Protein AF-0000000073798234 (afdb_homodimer)

pLDDT: mean 72.3, std 30.3, range [15.21, 97.44]

Foldseek 3Di:
DDDDDDDDDPDDDDDDDDDDDDDDDDDYDDDDDDDDPPPPDDCPPPPVPDDPVNVVVVVVVVVVVCVVCVVVVVVVVVVVVLVVDDQQCLCVVCVVLNVVSVCVSVVNDDPVSCVPDDPVNVVSVVVSVVVVVVVVVVVVVVVVVVVVVVVVVVVVVVVVVVVVVVVVVVVVVVVVVVVVVD/DDDDDDPPPDPDDDDDDDDDDDDDDDDDDDDDDDDPPPPPPPPPPPPVPDDPVRVVVVVVVVVVVCVVCVVVVVVVVVVVVVVVDDQQCLCVVCVVLNVVSVCVSVVNDDPVSCVPDDPVNVVSVVVSVVVVVVVVVVVVVVVVVVVVVVVVVVVVVVVVVVVVVVVVVVVVVVVVVVVVVD

Organism: Larimichthys crocea (NCBI:txid215358)

InterPro domains:
  IPR015649 Schwannomin interacting protein 1, C-terminal [PF10148] (24-178)
  IPR039045 Schwannomin interacting protein 1 [PTHR13103] (16-182)

Structure (mmCIF, N/CA/C/O backbone):
data_AF-0000000073798234-model_v1
#
loop_
_entity.id
_entity.type
_entity.pdbx_description
1 polymer 'IQCJ-SCHIP1 readthrough transcript protein'
#
loop_
_atom_site.group_PDB
_atom_site.id
_atom_site.type_symbol
_atom_site.label_atom_id
_atom_site.label_alt_id
_atom_site.label_comp_id
_atom_site.label_asym_id
_atom_site.label_entity_id
_atom_site.label_seq_id
_atom_site.pdbx_PDB_ins_code
_atom_site.Cartn_x
_atom_site.Cartn_y
_atom_site.Cartn_z
_atom_site.occupancy
_atom_site.B_iso_or_equiv
_atom_site.auth_seq_id
_atom_site.auth_comp_id
_atom_site.auth_asym_id
_atom_site.auth_atom_id
_atom_site.pdbx_PDB_model_num
ATOM 1 N N . MET A 1 1 ? -81.062 23.047 16.25 1 19.16 1 MET A N 1
ATOM 2 C CA . MET A 1 1 ? -81.312 21.672 16.703 1 19.16 1 MET A CA 1
ATOM 3 C C . MET A 1 1 ? -80.312 21.234 17.719 1 19.16 1 MET A C 1
ATOM 5 O O . MET A 1 1 ? -79.188 21.781 17.75 1 19.16 1 MET A O 1
ATOM 9 N N . THR A 1 2 ? -80.562 20.172 18.703 1 17.94 2 THR A N 1
ATOM 10 C CA . THR A 1 2 ? -80.438 19.547 20.016 1 17.94 2 THR A CA 1
ATOM 11 C C . THR A 1 2 ? -79.25 18.594 20.031 1 17.94 2 THR A C 1
ATOM 13 O O . THR A 1 2 ? -79 17.891 21.016 1 17.94 2 THR A O 1
ATOM 16 N N . ALA A 1 3 ? -78.125 18.484 19.109 1 17.09 3 ALA A N 1
ATOM 17 C CA . ALA A 1 3 ? -77.75 17.078 19.016 1 17.09 3 ALA A CA 1
ATOM 18 C C . ALA A 1 3 ? -77.188 16.578 20.328 1 17.09 3 ALA A C 1
ATOM 20 O O . ALA A 1 3 ? -76.688 17.359 21.141 1 17.09 3 ALA A O 1
ATOM 21 N N . ALA A 1 4 ? -76.812 15.164 20.547 1 15.21 4 ALA A N 1
ATOM 22 C CA . ALA A 1 4 ? -77 14.023 21.438 1 15.21 4 ALA A CA 1
ATOM 23 C C . ALA A 1 4 ? -75.75 13.711 22.219 1 15.21 4 ALA A C 1
ATOM 25 O O . ALA A 1 4 ? -75.812 13.258 23.359 1 15.21 4 ALA A O 1
ATOM 26 N N . ALA A 1 5 ? -74.375 13.766 21.719 1 18.56 5 ALA A N 1
ATOM 27 C CA . ALA A 1 5 ? -73.688 12.477 21.922 1 18.56 5 ALA A CA 1
ATOM 28 C C . ALA A 1 5 ? -73.312 12.289 23.391 1 18.56 5 ALA A C 1
ATOM 30 O O . ALA A 1 5 ? -72.688 13.164 23.984 1 18.56 5 ALA A O 1
ATOM 31 N N . THR A 1 6 ? -73.688 11.242 24.016 1 17.19 6 THR A N 1
ATOM 32 C CA . THR A 1 6 ? -73.812 10.914 25.438 1 17.19 6 THR A CA 1
ATOM 33 C C . THR A 1 6 ? -72.562 10.195 25.922 1 17.19 6 THR A C 1
ATOM 35 O O . THR A 1 6 ? -72.438 9.859 27.109 1 17.19 6 THR A O 1
ATOM 38 N N . ARG A 1 7 ? -71.375 9.938 25.109 1 19.17 7 ARG A N 1
ATOM 39 C CA . ARG A 1 7 ? -70.812 8.633 25.438 1 19.17 7 ARG A CA 1
ATOM 40 C C . ARG A 1 7 ? -70.25 8.617 26.844 1 19.17 7 ARG A C 1
ATOM 42 O O . ARG A 1 7 ? -69.375 9.398 27.156 1 19.17 7 ARG A O 1
ATOM 49 N N . THR A 1 8 ? -70.562 7.723 27.703 1 17.55 8 THR A N 1
ATOM 50 C CA . THR A 1 8 ? -70.562 7.586 29.156 1 17.55 8 THR A CA 1
ATOM 51 C C . THR A 1 8 ? -69.312 6.77 29.578 1 17.55 8 THR A C 1
ATOM 53 O O . THR A 1 8 ? -68.875 6.887 30.719 1 17.55 8 THR A O 1
ATOM 56 N N . VAL A 1 9 ? -68.375 6.078 28.703 1 17.7 9 VAL A N 1
ATOM 57 C CA . VAL A 1 9 ? -68.188 4.746 29.266 1 17.7 9 VAL A CA 1
ATOM 58 C C . VAL A 1 9 ? -67.125 4.809 30.406 1 17.7 9 VAL A C 1
ATOM 60 O O . VAL A 1 9 ? -66 5.168 30.188 1 17.7 9 VAL A O 1
ATOM 63 N N . MET A 1 10 ? -67.375 4.766 31.594 1 18.22 10 MET A N 1
ATOM 64 C CA . MET A 1 10 ? -66.562 5.094 32.75 1 18.22 10 MET A CA 1
ATOM 65 C C . MET A 1 10 ? -65.75 3.881 33.219 1 18.22 10 MET A C 1
ATOM 67 O O . MET A 1 10 ? -65.062 3.949 34.25 1 18.22 10 MET A O 1
ATOM 71 N N . GLN A 1 11 ? -65.688 2.617 32.5 1 16.77 11 GLN A N 1
ATOM 72 C CA . GLN A 1 11 ? -65.688 1.525 33.469 1 16.77 11 GLN A CA 1
ATOM 73 C C . GLN A 1 11 ? -64.375 1.339 34.156 1 16.77 11 GLN A C 1
ATOM 75 O O . GLN A 1 11 ? -63.344 1.117 33.5 1 16.77 11 GLN A O 1
ATOM 80 N N . MET A 1 12 ? -64.125 1.386 35.438 1 18.17 12 MET A N 1
ATOM 81 C CA . MET A 1 12 ? -63.062 1.603 36.469 1 18.17 12 MET A CA 1
ATOM 82 C C . MET A 1 12 ? -62.375 0.293 36.812 1 18.17 12 MET A C 1
ATOM 84 O O . MET A 1 12 ? -61.281 0.299 37.344 1 18.17 12 MET A O 1
ATOM 88 N N . THR A 1 13 ? -62.906 -1.046 36.781 1 16.64 13 THR A N 1
ATOM 89 C CA . THR A 1 13 ? -62.781 -1.73 38.094 1 16.64 13 THR A CA 1
ATOM 90 C C . THR A 1 13 ? -61.469 -2.447 38.188 1 16.64 13 THR A C 1
ATOM 92 O O . THR A 1 13 ? -61.031 -3.123 37.25 1 16.64 13 THR A O 1
ATOM 95 N N . ALA A 1 14 ? -60.5 -2.256 39.25 1 18.73 14 ALA A N 1
ATOM 96 C CA . ALA A 1 14 ? -59.156 -2.496 39.844 1 18.73 14 ALA A CA 1
ATOM 97 C C . ALA A 1 14 ? -59.062 -3.916 40.375 1 18.73 14 ALA A C 1
ATOM 99 O O . ALA A 1 14 ? -59.719 -4.254 41.375 1 18.73 14 ALA A O 1
ATOM 100 N N . ARG A 1 15 ? -58.844 -4.93 39.5 1 17.17 15 ARG A N 1
ATOM 101 C CA . ARG A 1 15 ? -59 -6.289 40 1 17.17 15 ARG A CA 1
ATOM 102 C C . ARG A 1 15 ? -57.938 -6.625 41.031 1 17.17 15 ARG A C 1
ATOM 104 O O . ARG A 1 15 ? -56.781 -6.281 40.875 1 17.17 15 ARG A O 1
ATOM 111 N N . PRO A 1 16 ? -58.344 -7.32 42 1 17.28 16 PRO A N 1
ATOM 112 C CA . PRO A 1 16 ? -57.812 -7.621 43.344 1 17.28 16 PRO A CA 1
ATOM 113 C C . PRO A 1 16 ? -56.656 -8.594 43.312 1 17.28 16 PRO A C 1
ATOM 115 O O . PRO A 1 16 ? -56.375 -9.211 42.281 1 17.28 16 PRO A O 1
ATOM 118 N N . GLU A 1 17 ? -56.469 -9.328 44.312 1 18.56 17 GLU A N 1
ATOM 119 C CA . GLU A 1 17 ? -55.531 -9.695 45.375 1 18.56 17 GLU A CA 1
ATOM 120 C C . GLU A 1 17 ? -54.906 -11.055 45.094 1 18.56 17 GLU A C 1
ATOM 122 O O . GLU A 1 17 ? -53.656 -11.188 45.125 1 18.56 17 GLU A O 1
ATOM 127 N N . THR A 1 18 ? -55.5 -12.289 45.406 1 17.16 18 THR A N 1
ATOM 128 C CA . THR A 1 18 ? -55.062 -13.078 46.562 1 17.16 18 THR A CA 1
ATOM 129 C C . THR A 1 18 ? -54.125 -14.211 46.094 1 17.16 18 THR A C 1
ATOM 131 O O . THR A 1 18 ? -52.969 -14.273 46.5 1 17.16 18 THR A O 1
ATOM 134 N N . SER A 1 19 ? -54.5 -15.617 46.312 1 16.7 19 SER A N 1
ATOM 135 C CA . SER A 1 19 ? -54.031 -16.578 47.312 1 16.7 19 SER A CA 1
ATOM 136 C C . SER A 1 19 ? -53.188 -17.672 46.688 1 16.7 19 SER A C 1
ATOM 138 O O . SER A 1 19 ? -52.094 -17.969 47.125 1 16.7 19 SER A O 1
ATOM 140 N N . LEU A 1 20 ? -53.719 -18.766 45.812 1 16.2 20 LEU A N 1
ATOM 141 C CA . LEU A 1 20 ? -53.844 -20.078 46.469 1 16.2 20 LEU A CA 1
ATOM 142 C C . LEU A 1 20 ? -52.656 -20.953 46.062 1 16.2 20 LEU A C 1
ATOM 144 O O . LEU A 1 20 ? -52 -20.703 45.062 1 16.2 20 LEU A O 1
ATOM 148 N N . ASP A 1 21 ? -52.75 -22.375 46.156 1 18.16 21 ASP A N 1
ATOM 149 C CA . ASP A 1 21 ? -52.219 -23.547 46.875 1 18.16 21 ASP A CA 1
ATOM 150 C C . ASP A 1 21 ? -51.469 -24.484 45.938 1 18.16 21 ASP A C 1
ATOM 152 O O . ASP A 1 21 ? -50.469 -25.094 46.344 1 18.16 21 ASP A O 1
ATOM 156 N N . THR A 1 22 ? -51.875 -25 44.656 1 17.31 22 THR A N 1
ATOM 157 C CA . THR A 1 22 ? -52 -26.453 44.719 1 17.31 22 THR A CA 1
ATOM 158 C C . THR A 1 22 ? -50.719 -27.141 44.25 1 17.31 22 THR A C 1
ATOM 160 O O . THR A 1 22 ? -50.125 -26.734 43.219 1 17.31 22 THR A O 1
ATOM 163 N N . PRO A 1 23 ? -50.375 -28.344 44.719 1 21.5 23 PRO A N 1
ATOM 164 C CA . PRO A 1 23 ? -49.25 -29.234 45.031 1 21.5 23 PRO A CA 1
ATOM 165 C C . PRO A 1 23 ? -48.719 -30 43.812 1 21.5 23 PRO A C 1
ATOM 167 O O . PRO A 1 23 ? -47.531 -29.984 43.531 1 21.5 23 PRO A O 1
ATOM 170 N N . LEU A 1 24 ? -49.344 -31.281 43.344 1 17.91 24 LEU A N 1
ATOM 171 C CA . LEU A 1 24 ? -48.844 -32.656 43.5 1 17.91 24 LEU A CA 1
ATOM 172 C C . LEU A 1 24 ? -48.219 -33.156 42.219 1 17.91 24 LEU A C 1
ATOM 174 O O . LEU A 1 24 ? -47.125 -33.781 42.25 1 17.91 24 LEU A O 1
ATOM 178 N N . SER A 1 25 ? -48.812 -33.375 40.969 1 17.8 25 SER A N 1
ATOM 179 C CA . SER A 1 25 ? -48.969 -34.781 40.594 1 17.8 25 SER A CA 1
ATOM 180 C C . SER A 1 25 ? -47.781 -35.25 39.75 1 17.8 25 SER A C 1
ATOM 182 O O . SER A 1 25 ? -47.25 -34.5 38.938 1 17.8 25 SER A O 1
ATOM 184 N N . PRO A 1 26 ? -47.438 -36.625 39.688 1 21.31 26 PRO A N 1
ATOM 185 C CA . PRO A 1 26 ? -46.375 -37.625 39.531 1 21.31 26 PRO A CA 1
ATOM 186 C C . PRO A 1 26 ? -46.094 -37.938 38.062 1 21.31 26 PRO A C 1
ATOM 188 O O . PRO A 1 26 ? -44.938 -38.125 37.688 1 21.31 26 PRO A O 1
ATOM 191 N N . MET A 1 27 ? -47.031 -38.438 37.188 1 17.97 27 MET A N 1
ATOM 192 C CA . MET A 1 27 ? -47.031 -39.781 36.688 1 17.97 27 MET A CA 1
ATOM 193 C C . MET A 1 27 ? -46.156 -39.906 35.438 1 17.97 27 MET A C 1
ATOM 195 O O . MET A 1 27 ? -45.25 -40.781 35.406 1 17.97 27 MET A O 1
ATOM 199 N N . SER A 1 28 ? -46.75 -40.312 34.156 1 17.16 28 SER A N 1
ATOM 200 C CA . SER A 1 28 ? -46.75 -41.594 33.406 1 17.16 28 SER A CA 1
ATOM 201 C C . SER A 1 28 ? -45.75 -41.531 32.25 1 17.16 28 SER A C 1
ATOM 203 O O . SER A 1 28 ? -45.281 -40.469 31.891 1 17.16 28 SER A O 1
ATOM 205 N N . LYS A 1 29 ? -46.25 -41.875 30.828 1 18.55 29 LYS A N 1
ATOM 206 C CA . LYS A 1 29 ? -46.156 -43.094 30 1 18.55 29 LYS A CA 1
ATOM 207 C C . LYS A 1 29 ? -45.094 -42.906 28.922 1 18.55 29 LYS A C 1
ATOM 209 O O . LYS A 1 29 ? -44.188 -43.719 28.797 1 18.55 29 LYS A O 1
ATOM 214 N N . GLN A 1 30 ? -45.531 -42.719 27.438 1 16.84 30 GLN A N 1
ATOM 215 C CA . GLN A 1 30 ? -45.594 -43.688 26.359 1 16.84 30 GLN A CA 1
ATOM 216 C C . GLN A 1 30 ? -44.438 -43.531 25.391 1 16.84 30 GLN A C 1
ATOM 218 O O . GLN A 1 30 ? -43.812 -42.469 25.344 1 16.84 30 GLN A O 1
ATOM 223 N N . SER A 1 31 ? -44.562 -44.031 24.016 1 19.11 31 SER A N 1
ATOM 224 C CA . SER A 1 31 ? -44.062 -45.031 23.062 1 19.11 31 SER A CA 1
ATOM 225 C C . SER A 1 31 ? -43.125 -44.375 22.047 1 19.11 31 SER A C 1
ATOM 227 O O . SER A 1 31 ? -41.969 -44.781 21.875 1 19.11 31 SER A O 1
ATOM 229 N N . SER A 1 32 ? -43.469 -44.25 20.578 1 20.62 32 SER A N 1
ATOM 230 C CA . SER A 1 32 ? -43.094 -45.062 19.406 1 20.62 32 SER A CA 1
ATOM 231 C C . SER A 1 32 ? -42.031 -44.344 18.578 1 20.62 32 SER A C 1
ATOM 233 O O . SER A 1 32 ? -41.781 -43.156 18.781 1 20.62 32 SER A O 1
ATOM 235 N N . SER A 1 33 ? -42.125 -44.25 17.016 1 20.34 33 SER A N 1
ATOM 236 C CA . SER A 1 33 ? -41.594 -44.875 15.797 1 20.34 33 SER A CA 1
ATOM 237 C C . SER A 1 33 ? -40.688 -43.906 15.039 1 20.34 33 SER A C 1
ATOM 239 O O . SER A 1 33 ? -39.656 -44.312 14.492 1 20.34 33 SER A O 1
ATOM 241 N N . TYR A 1 34 ? -41.125 -42.75 14.344 1 19.28 34 TYR A N 1
ATOM 242 C CA . TYR A 1 34 ? -41.062 -42.562 12.898 1 19.28 34 TYR A CA 1
ATOM 243 C C . TYR A 1 34 ? -39.688 -42.156 12.453 1 19.28 34 TYR A C 1
ATOM 245 O O . TYR A 1 34 ? -38.875 -41.688 13.273 1 19.28 34 TYR A O 1
ATOM 253 N N . SER A 1 35 ? -39.562 -41.312 11.125 1 22.69 35 SER A N 1
ATOM 254 C CA . SER A 1 35 ? -39.094 -41.406 9.742 1 22.69 35 SER A CA 1
ATOM 255 C C . SER A 1 35 ? -37.75 -40.719 9.57 1 22.69 35 SER A C 1
ATOM 257 O O . SER A 1 35 ? -37.406 -39.781 10.328 1 22.69 35 SER A O 1
ATOM 259 N N . ASP A 1 36 ? -36.969 -41.062 8.445 1 27.52 36 ASP A N 1
ATOM 260 C CA . ASP A 1 36 ? -35.688 -41.219 7.727 1 27.52 36 ASP A CA 1
ATOM 261 C C . ASP A 1 36 ? -35.281 -39.938 7.055 1 27.52 36 ASP A C 1
ATOM 263 O O . ASP A 1 36 ? -34.469 -39.938 6.133 1 27.52 36 ASP A O 1
ATOM 267 N N . ARG A 1 37 ? -35.688 -38.719 7.199 1 25.17 37 ARG A N 1
ATOM 268 C CA . ARG A 1 37 ? -35.469 -37.719 6.156 1 25.17 37 ARG A CA 1
ATOM 269 C C . ARG A 1 37 ? -33.969 -37.531 5.926 1 25.17 37 ARG A C 1
ATOM 271 O O . ARG A 1 37 ? -33.219 -37.188 6.859 1 25.17 37 ARG A O 1
ATOM 278 N N . ASP A 1 38 ? -33.438 -38 4.746 1 30.39 38 ASP A N 1
ATOM 279 C CA . ASP A 1 38 ? -32.219 -37.969 3.947 1 30.39 38 ASP A CA 1
ATOM 280 C C . ASP A 1 38 ? -31.766 -36.531 3.691 1 30.39 38 ASP A C 1
ATOM 282 O O . ASP A 1 38 ? -32.375 -35.812 2.914 1 30.39 38 ASP A O 1
ATOM 286 N N . THR A 1 39 ? -31.531 -35.719 4.488 1 29.61 39 THR A N 1
ATOM 287 C CA . THR A 1 39 ? -31.016 -34.375 4.258 1 29.61 39 THR A CA 1
ATOM 288 C C . THR A 1 39 ? -29.781 -34.406 3.369 1 29.61 39 THR A C 1
ATOM 290 O O . THR A 1 39 ? -28.75 -34.969 3.754 1 29.61 39 THR A O 1
ATOM 293 N N . THR A 1 40 ? -29.969 -34.312 1.977 1 30.86 40 THR A N 1
ATOM 294 C CA . THR A 1 40 ? -29.078 -34.094 0.847 1 30.86 40 THR A CA 1
ATOM 295 C C . THR A 1 40 ? -28.109 -32.969 1.127 1 30.86 40 THR A C 1
ATOM 297 O O . THR A 1 40 ? -28.531 -31.828 1.345 1 30.86 40 THR A O 1
ATOM 300 N N . GLU A 1 41 ? -27.125 -33.094 1.842 1 32.97 41 GLU A N 1
ATOM 301 C CA . GLU A 1 41 ? -25.969 -32.219 1.99 1 32.97 41 GLU A CA 1
ATOM 302 C C . GLU A 1 41 ? -25.562 -31.609 0.65 1 32.97 41 GLU A C 1
ATOM 304 O O . GLU A 1 41 ? -25.5 -32.312 -0.36 1 32.97 41 GLU A O 1
ATOM 309 N N . ASP A 1 42 ? -25.797 -30.359 0.346 1 31.03 42 ASP A N 1
ATOM 310 C CA . ASP A 1 42 ? -25.422 -29.422 -0.711 1 31.03 42 ASP A CA 1
ATOM 311 C C . ASP A 1 42 ? -24.031 -29.719 -1.25 1 31.03 42 ASP A C 1
ATOM 313 O O . ASP A 1 42 ? -23.172 -30.234 -0.526 1 31.03 42 ASP A O 1
ATOM 317 N N . ASP A 1 43 ? -23.75 -29.547 -2.629 1 34.12 43 ASP A N 1
ATOM 318 C CA . ASP A 1 43 ? -22.859 -29.594 -3.775 1 34.12 43 ASP A CA 1
ATOM 319 C C . ASP A 1 43 ? -21.609 -28.75 -3.541 1 34.12 43 ASP A C 1
ATOM 321 O O . ASP A 1 43 ? -21.641 -27.531 -3.756 1 34.12 43 ASP A O 1
ATOM 325 N N . SER A 1 44 ? -20.906 -28.703 -2.533 1 36.44 44 SER A N 1
ATOM 326 C CA . SER A 1 44 ? -19.516 -28.281 -2.715 1 36.44 44 SER A CA 1
ATOM 327 C C . SER A 1 44 ? -18.984 -28.734 -4.07 1 36.44 44 SER A C 1
ATOM 329 O O . SER A 1 44 ? -18.609 -29.906 -4.246 1 36.44 44 SER A O 1
ATOM 331 N N . GLU A 1 45 ? -19.562 -28.344 -5.238 1 39 45 GLU A N 1
ATOM 332 C CA . GLU A 1 45 ? -19.109 -28.641 -6.594 1 39 45 GLU A CA 1
ATOM 333 C C . GLU A 1 45 ? -17.594 -28.547 -6.707 1 39 45 GLU A C 1
ATOM 335 O O . GLU A 1 45 ? -16.984 -27.578 -6.266 1 39 45 GLU A O 1
ATOM 340 N N . SER A 1 46 ? -16.812 -29.547 -6.633 1 40.31 46 SER A N 1
ATOM 341 C CA . SER A 1 46 ? -15.406 -29.859 -6.855 1 40.31 46 SER A CA 1
ATOM 342 C C . SER A 1 46 ? -14.82 -28.969 -7.949 1 40.31 46 SER A C 1
ATOM 344 O O . SER A 1 46 ? -15.359 -28.891 -9.055 1 40.31 46 SER A O 1
ATOM 346 N N . LEU A 1 47 ? -14.148 -27.953 -7.719 1 45.25 47 LEU A N 1
ATOM 347 C CA . LEU A 1 47 ? -13.25 -27.344 -8.688 1 45.25 47 LEU A CA 1
ATOM 348 C C . LEU A 1 47 ? -12.727 -28.375 -9.68 1 45.25 47 LEU A C 1
ATOM 350 O O . LEU A 1 47 ? -12.078 -28.031 -10.672 1 45.25 47 LEU A O 1
ATOM 354 N N . GLU A 1 48 ? -12.789 -29.625 -9.398 1 46.69 48 GLU A N 1
ATOM 355 C CA . GLU A 1 48 ? -12.484 -30.688 -10.352 1 46.69 48 GLU A CA 1
ATOM 356 C C . GLU A 1 48 ? -13.438 -30.641 -11.547 1 46.69 48 GLU A C 1
ATOM 358 O O . GLU A 1 48 ? -13.023 -30.875 -12.688 1 46.69 48 GLU A O 1
ATOM 363 N N . ASP A 1 49 ? -14.875 -30.5 -11.266 1 47.38 49 ASP A N 1
ATOM 364 C CA . ASP A 1 49 ? -15.883 -30.688 -12.297 1 47.38 49 ASP A CA 1
ATOM 365 C C . ASP A 1 49 ? -16.188 -29.375 -13.016 1 47.38 49 ASP A C 1
ATOM 367 O O . ASP A 1 49 ? -17.062 -29.312 -13.875 1 47.38 49 ASP A O 1
ATOM 371 N N . MET A 1 50 ? -15.82 -28.203 -12.492 1 54.22 50 MET A N 1
ATOM 372 C CA . MET A 1 50 ? -16.156 -27.016 -13.266 1 54.22 50 MET A CA 1
ATOM 373 C C . MET A 1 50 ? -15.297 -26.906 -14.523 1 54.22 50 MET A C 1
ATOM 375 O O . MET A 1 50 ? -14.078 -27.109 -14.461 1 54.22 50 MET A O 1
ATOM 379 N N . ASP A 1 51 ? -15.891 -26.984 -15.531 1 64.38 51 ASP A N 1
ATOM 380 C CA . ASP A 1 51 ? -15.258 -26.75 -16.828 1 64.38 51 ASP A CA 1
ATOM 381 C C . ASP A 1 51 ? -14.406 -25.484 -16.781 1 64.38 51 ASP A C 1
ATOM 383 O O . ASP A 1 51 ? -14.648 -24.578 -15.977 1 64.38 51 ASP A O 1
ATOM 387 N N . PHE A 1 52 ? -13.352 -25.547 -17.156 1 64.56 52 PHE A N 1
ATOM 388 C CA . PHE A 1 52 ? -12.352 -24.5 -17.281 1 64.56 52 PHE A CA 1
ATOM 389 C C . PHE A 1 52 ? -13.016 -23.141 -17.5 1 64.56 52 PHE A C 1
ATOM 391 O O . PHE A 1 52 ? -12.656 -22.156 -16.875 1 64.56 52 PHE A O 1
ATOM 398 N N . LEU A 1 53 ? -14.133 -23.219 -18.25 1 72.5 53 LEU A N 1
ATOM 399 C CA . LEU A 1 53 ? -14.797 -21.984 -18.625 1 72.5 53 LEU A CA 1
ATOM 400 C C . LEU A 1 53 ? -15.578 -21.406 -17.453 1 72.5 53 LEU A C 1
ATOM 402 O O . LEU A 1 53 ? -15.594 -20.188 -17.25 1 72.5 53 LEU A O 1
ATOM 406 N N . SER A 1 54 ? -16.219 -22.266 -16.703 1 79.38 54 SER A N 1
ATOM 407 C CA . SER A 1 54 ? -17 -21.812 -15.555 1 79.38 54 SER A CA 1
ATOM 408 C C . SER A 1 54 ? -16.094 -21.25 -14.469 1 79.38 54 SER A C 1
ATOM 410 O O . SER A 1 54 ? -16.453 -20.25 -13.82 1 79.38 54 SER A O 1
ATOM 412 N N . ARG A 1 55 ? -14.93 -21.734 -14.25 1 74.94 55 ARG A N 1
ATOM 413 C CA . ARG A 1 55 ? -13.977 -21.234 -13.266 1 74.94 55 ARG A CA 1
ATOM 414 C C . ARG A 1 55 ? -13.461 -19.844 -13.648 1 74.94 55 ARG A C 1
ATOM 416 O O . ARG A 1 55 ? -13.352 -18.969 -12.797 1 74.94 55 ARG A O 1
ATOM 423 N N . GLN A 1 56 ? -13.227 -19.688 -14.945 1 76.88 56 GLN A N 1
ATOM 424 C CA . GLN A 1 56 ? -12.734 -18.406 -15.422 1 76.88 56 GLN A CA 1
ATOM 425 C C . GLN A 1 56 ? -13.781 -17.312 -15.219 1 76.88 56 GLN A C 1
ATOM 427 O O . GLN A 1 56 ? -13.445 -16.188 -14.812 1 76.88 56 GLN A O 1
ATOM 432 N N . LYS A 1 57 ? -15.016 -17.766 -15.453 1 83.69 57 LYS A N 1
ATOM 433 C CA . LYS A 1 57 ? -16.109 -16.812 -15.273 1 83.69 57 LYS A CA 1
ATOM 434 C C . LYS A 1 57 ? -16.266 -16.422 -13.805 1 83.69 57 LYS A C 1
ATOM 436 O O . LYS A 1 57 ? -16.5 -15.258 -13.492 1 83.69 57 LYS A O 1
ATOM 441 N N . LYS A 1 58 ? -16.078 -17.375 -13.008 1 83.75 58 LYS A N 1
ATOM 442 C CA . LYS A 1 58 ? -16.188 -17.125 -11.578 1 83.75 58 LYS A CA 1
ATOM 443 C C . LYS A 1 58 ? -15.055 -16.203 -11.086 1 83.75 58 LYS A C 1
ATOM 445 O O . LYS A 1 58 ? -15.297 -15.258 -10.352 1 83.75 58 LYS A O 1
ATOM 450 N N . LEU A 1 59 ? -13.875 -16.406 -11.578 1 80.56 59 LEU A N 1
ATOM 451 C CA . LEU A 1 59 ? -12.719 -15.594 -11.195 1 80.56 59 LEU A CA 1
ATOM 452 C C . LEU A 1 59 ? -12.883 -14.156 -11.688 1 80.56 59 LEU A C 1
ATOM 454 O O . LEU A 1 59 ? -12.578 -13.211 -10.953 1 80.56 59 LEU A O 1
ATOM 458 N N . GLN A 1 60 ? -13.453 -14.07 -12.875 1 85.06 60 GLN A N 1
ATOM 459 C CA . GLN A 1 60 ? -13.664 -12.742 -13.43 1 85.06 60 GLN A CA 1
ATOM 460 C C . GLN A 1 60 ? -14.727 -11.977 -12.633 1 85.06 60 GLN A C 1
ATOM 462 O O . GLN A 1 60 ? -14.586 -10.773 -12.398 1 85.06 60 GLN A O 1
ATOM 467 N N . ALA A 1 61 ? -15.797 -12.766 -12.297 1 89.62 61 ALA A N 1
ATOM 468 C CA . ALA A 1 61 ? -16.859 -12.133 -11.523 1 89.62 61 ALA A CA 1
ATOM 469 C C . ALA A 1 61 ? -16.359 -11.711 -10.141 1 89.62 61 ALA A C 1
ATOM 471 O O . ALA A 1 61 ? -16.672 -10.617 -9.672 1 89.62 61 ALA A O 1
ATOM 472 N N . GLU A 1 62 ? -15.484 -12.555 -9.555 1 84.62 62 GLU A N 1
ATOM 473 C CA . GLU A 1 62 ? -14.898 -12.258 -8.25 1 84.62 62 GLU A CA 1
ATOM 474 C C . GLU A 1 62 ? -13.953 -11.062 -8.328 1 84.62 62 GLU A C 1
ATOM 476 O O . GLU A 1 62 ? -13.977 -10.195 -7.453 1 84.62 62 GLU A O 1
ATOM 481 N N . ALA A 1 63 ? -13.328 -11 -9.406 1 84.62 63 ALA A N 1
ATOM 482 C CA . ALA A 1 63 ? -12.398 -9.891 -9.578 1 84.62 63 ALA A CA 1
ATOM 483 C C . ALA A 1 63 ? -13.141 -8.578 -9.789 1 84.62 63 ALA A C 1
ATOM 485 O O . ALA A 1 63 ? -12.742 -7.535 -9.266 1 84.62 63 ALA A O 1
ATOM 486 N N . LYS A 1 64 ? -14.227 -8.68 -10.547 1 86.06 64 LYS A N 1
ATOM 487 C CA . LYS A 1 64 ? -15.023 -7.48 -10.789 1 86.06 64 LYS A CA 1
ATOM 488 C C . LYS A 1 64 ? -15.648 -6.961 -9.5 1 86.06 64 LYS A C 1
ATOM 490 O O . LYS A 1 64 ? -15.68 -5.75 -9.266 1 86.06 64 LYS A O 1
ATOM 495 N N . LEU A 1 65 ? -16.125 -7.941 -8.703 1 88.5 65 LEU A N 1
ATOM 496 C CA . LEU A 1 65 ? -16.703 -7.562 -7.414 1 88.5 65 LEU A CA 1
ATOM 497 C C . LEU A 1 65 ? -15.641 -6.957 -6.5 1 88.5 65 LEU A C 1
ATOM 499 O O . LEU A 1 65 ? -15.891 -5.953 -5.828 1 88.5 65 LEU A O 1
ATOM 503 N N . ALA A 1 66 ? -14.484 -7.48 -6.523 1 88.06 66 ALA A N 1
ATOM 504 C CA . ALA A 1 66 ? -13.383 -6.98 -5.699 1 88.06 66 ALA A CA 1
ATOM 505 C C . ALA A 1 66 ? -12.984 -5.566 -6.113 1 88.06 66 ALA A C 1
ATOM 507 O O . ALA A 1 66 ? -12.75 -4.707 -5.258 1 88.06 66 ALA A O 1
ATOM 508 N N . LEU A 1 67 ? -13.031 -5.363 -7.367 1 87.12 67 LEU A N 1
ATOM 509 C CA . LEU A 1 67 ? -12.656 -4.051 -7.887 1 87.12 67 LEU A CA 1
ATOM 510 C C . LEU A 1 67 ? -13.68 -2.996 -7.496 1 87.12 67 LEU A C 1
ATOM 512 O O . LEU A 1 67 ? -13.328 -1.869 -7.152 1 87.12 67 LEU A O 1
ATOM 516 N N . ALA A 1 68 ? -14.945 -3.482 -7.562 1 91.44 68 ALA A N 1
ATOM 517 C CA . ALA A 1 68 ? -16.016 -2.555 -7.215 1 91.44 68 ALA A CA 1
ATOM 518 C C . ALA A 1 68 ? -15.945 -2.152 -5.746 1 91.44 68 ALA A C 1
ATOM 520 O O . ALA A 1 68 ? -16.281 -1.021 -5.387 1 91.44 68 ALA A O 1
ATOM 521 N N . MET A 1 69 ? -15.375 -3.131 -5.02 1 91.88 69 MET A N 1
ATOM 522 C CA . MET A 1 69 ? -15.344 -2.906 -3.578 1 91.88 69 MET A CA 1
ATOM 523 C C . MET A 1 69 ? -14.023 -2.268 -3.158 1 91.88 69 MET A C 1
ATOM 525 O O . MET A 1 69 ? -13.883 -1.82 -2.018 1 91.88 69 MET A O 1
ATOM 529 N N . ALA A 1 70 ? -13.211 -2.164 -4.082 1 92.94 70 ALA A N 1
ATOM 530 C CA . ALA A 1 70 ? -11.852 -1.751 -3.75 1 92.94 70 ALA A CA 1
ATOM 531 C C . ALA A 1 70 ? -11.812 -0.295 -3.293 1 92.94 70 ALA A C 1
ATOM 533 O O . ALA A 1 70 ? -11.188 0.031 -2.283 1 92.94 70 ALA A O 1
ATOM 534 N N . LYS A 1 71 ? -12.5 0.554 -4.008 1 92.62 71 LYS A N 1
ATOM 535 C CA . LYS A 1 71 ? -12.438 1.97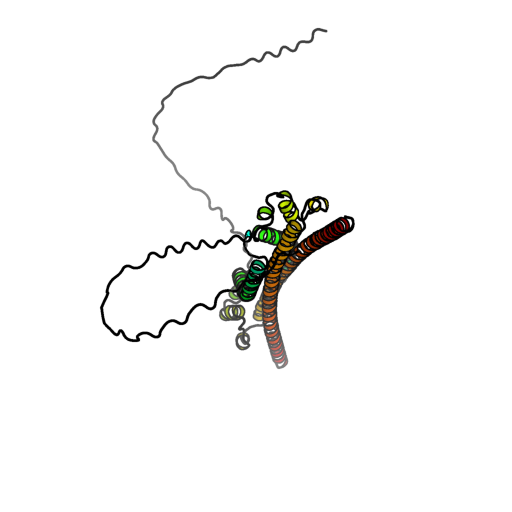9 -3.701 1 92.62 71 LYS A CA 1
ATOM 536 C C . LYS A 1 71 ? -13.07 2.277 -2.344 1 92.62 71 LYS A C 1
ATOM 538 O O . LYS A 1 71 ? -12.438 2.898 -1.484 1 92.62 71 LYS A O 1
ATOM 543 N N . PRO A 1 72 ? -14.344 1.699 -2.113 1 94 72 PRO A N 1
ATOM 544 C CA . PRO A 1 72 ? -14.914 1.914 -0.78 1 94 72 PRO A CA 1
ATOM 545 C C . PRO A 1 72 ? -14.062 1.304 0.33 1 94 72 PRO A C 1
ATOM 547 O O . PRO A 1 72 ? -13.953 1.88 1.416 1 94 72 PRO A O 1
ATOM 550 N N . MET A 1 73 ? -13.398 0.225 0.041 1 90.62 73 MET A N 1
ATOM 551 C CA . MET A 1 73 ? -12.555 -0.434 1.038 1 90.62 73 MET A CA 1
ATOM 552 C C . MET A 1 73 ? -11.297 0.38 1.312 1 90.62 73 MET A C 1
ATOM 554 O O . MET A 1 73 ? -10.875 0.51 2.463 1 90.62 73 MET A O 1
ATOM 558 N N . ALA A 1 74 ? -10.766 0.86 0.254 1 95.19 74 ALA A N 1
ATOM 559 C CA . ALA A 1 74 ? -9.586 1.71 0.403 1 95.19 74 ALA A CA 1
ATOM 560 C C . ALA A 1 74 ? -9.906 2.947 1.237 1 95.19 74 ALA A C 1
ATOM 562 O O . ALA A 1 74 ? -9.133 3.322 2.123 1 95.19 74 ALA A O 1
ATOM 563 N N . LYS A 1 75 ? -11.109 3.5 1.008 1 93.5 75 LYS A N 1
ATOM 564 C CA . LYS A 1 75 ? -11.539 4.66 1.786 1 93.5 75 LYS A CA 1
ATOM 565 C C . LYS A 1 75 ? -11.719 4.297 3.258 1 93.5 75 LYS A C 1
ATOM 567 O O . LYS A 1 75 ? -11.312 5.059 4.141 1 93.5 75 LYS A O 1
ATOM 572 N N . MET A 1 76 ? -12.234 3.088 3.445 1 92.81 76 MET A N 1
ATOM 573 C CA . MET A 1 76 ? -12.43 2.617 4.812 1 92.81 76 MET A CA 1
ATOM 574 C C . MET A 1 76 ? -11.094 2.391 5.512 1 92.81 76 MET A C 1
ATOM 576 O O . MET A 1 76 ? -10.93 2.758 6.676 1 92.81 76 MET A O 1
ATOM 580 N N . GLN A 1 77 ? -10.18 1.829 4.742 1 92.38 77 GLN A N 1
ATOM 581 C CA . GLN A 1 77 ? -8.867 1.559 5.309 1 92.38 77 GLN A CA 1
ATOM 582 C C . GLN A 1 77 ? -8.156 2.854 5.688 1 92.38 77 GLN A C 1
ATOM 584 O O . GLN A 1 77 ? -7.586 2.959 6.777 1 92.38 77 GLN A O 1
ATOM 589 N N . VAL A 1 78 ? -8.336 3.756 4.82 1 93.5 78 VAL A N 1
ATOM 590 C CA . VAL A 1 78 ? -7.684 5.035 5.086 1 93.5 78 VAL A CA 1
ATOM 591 C C . VAL A 1 78 ? -8.344 5.715 6.281 1 93.5 78 VAL A C 1
ATOM 593 O O . VAL A 1 78 ? -7.66 6.293 7.129 1 93.5 78 VAL A O 1
ATOM 596 N N . GLU A 1 79 ? -9.664 5.598 6.367 1 91.5 79 GLU A N 1
ATOM 597 C CA . GLU A 1 79 ? -10.383 6.184 7.496 1 91.5 79 GLU A CA 1
ATOM 598 C C . GLU A 1 79 ? -9.984 5.512 8.812 1 91.5 79 GLU A C 1
ATOM 600 O O . GLU A 1 79 ? -9.812 6.184 9.828 1 91.5 79 GLU A O 1
ATOM 605 N N . VAL A 1 80 ? -9.781 4.18 8.719 1 92.25 80 VAL A N 1
ATOM 606 C CA . VAL A 1 80 ? -9.344 3.439 9.898 1 92.25 80 VAL A CA 1
ATOM 607 C C . VAL A 1 80 ? -7.938 3.875 10.297 1 92.25 80 VAL A C 1
ATOM 609 O O . VAL A 1 80 ? -7.66 4.121 11.469 1 92.25 80 VAL A O 1
ATOM 612 N N . GLU A 1 81 ? -7.07 4.102 9.273 1 89 81 GLU A N 1
ATOM 613 C CA . GLU A 1 81 ? -5.695 4.523 9.531 1 89 81 GLU A CA 1
ATOM 614 C C . GLU A 1 81 ? -5.648 5.945 10.086 1 89 81 GLU A C 1
ATOM 616 O O . GLU A 1 81 ? -4.832 6.254 10.953 1 89 81 GLU A O 1
ATOM 621 N N . LYS A 1 82 ? -6.648 6.688 9.531 1 87.62 82 LYS A N 1
ATOM 622 C CA . LYS A 1 82 ? -6.758 8.055 10.039 1 87.62 82 LYS A CA 1
ATOM 623 C C . LYS A 1 82 ? -7.094 8.062 11.531 1 87.62 82 LYS A C 1
ATOM 625 O O . LYS A 1 82 ? -6.543 8.852 12.297 1 87.62 82 LYS A O 1
ATOM 630 N N . GLN A 1 83 ? -7.977 7.141 11.914 1 87.44 83 GLN A N 1
ATOM 631 C CA . GLN A 1 83 ? -8.422 7.059 13.297 1 87.44 83 GLN A CA 1
ATOM 632 C C . GLN A 1 83 ? -7.312 6.523 14.203 1 87.44 83 GLN A C 1
ATOM 634 O O . GLN A 1 83 ? -7.262 6.844 15.391 1 87.44 83 GLN A O 1
ATOM 639 N N . ASN A 1 84 ? -6.418 5.742 13.602 1 86.06 84 ASN A N 1
ATOM 640 C CA . ASN A 1 84 ? -5.363 5.105 14.383 1 86.06 84 ASN A CA 1
ATOM 641 C C . ASN A 1 84 ? -4.098 5.961 14.414 1 86.06 84 ASN A C 1
ATOM 643 O O . ASN A 1 84 ? -3.197 5.707 15.219 1 86.06 84 ASN A O 1
ATOM 647 N N . ARG A 1 85 ? -4.031 6.938 13.453 1 83.12 85 ARG A N 1
ATOM 648 C CA . ARG A 1 85 ? -2.871 7.82 13.422 1 83.12 85 ARG A CA 1
ATOM 649 C C . ARG A 1 85 ? -2.791 8.672 14.688 1 83.12 85 ARG A C 1
ATOM 651 O O . ARG A 1 85 ? -3.801 8.883 15.359 1 83.12 85 ARG A O 1
ATOM 658 N N . LYS A 1 86 ? -1.517 8.984 14.961 1 76.06 86 LYS A N 1
ATOM 659 C CA . LYS A 1 86 ? -1.312 9.859 16.109 1 76.06 86 LYS A CA 1
ATOM 660 C C . LYS A 1 86 ? -2.172 11.117 16 1 76.06 86 LYS A C 1
ATOM 662 O O . LYS A 1 86 ? -2.258 11.727 14.938 1 76.06 86 LYS A O 1
ATOM 667 N N . LYS A 1 87 ? -2.967 11.32 17.062 1 82.25 87 LYS A N 1
ATOM 668 C CA . LYS A 1 87 ? -3.842 12.492 17.094 1 82.25 87 LYS A CA 1
ATOM 669 C C . LYS A 1 87 ? -3.031 13.781 17.031 1 82.25 87 LYS A C 1
ATOM 671 O O . LYS A 1 87 ? -1.935 13.859 17.594 1 82.25 87 LYS A O 1
ATOM 676 N N . SER A 1 88 ? -3.461 14.609 16.203 1 89.06 88 SER A N 1
ATOM 677 C CA . SER A 1 88 ? -2.848 15.93 16.094 1 89.06 88 SER A CA 1
ATOM 678 C C . SER A 1 88 ? -2.766 16.625 17.453 1 89.06 88 SER A C 1
ATOM 680 O O . SER A 1 88 ? -3.734 16.625 18.203 1 89.06 88 SER A O 1
ATOM 682 N N . PRO A 1 89 ? -1.559 17.047 17.859 1 88.44 89 PRO A N 1
ATOM 683 C CA . PRO A 1 89 ? -1.396 17.75 19.125 1 88.44 89 PRO A CA 1
ATOM 684 C C . PRO A 1 89 ? -1.994 19.156 19.109 1 88.44 89 PRO A C 1
ATOM 686 O O . PRO A 1 89 ? -1.858 19.906 20.078 1 88.44 89 PRO A O 1
ATOM 689 N N . VAL A 1 90 ? -2.625 19.516 17.984 1 91.31 90 VAL A N 1
ATOM 690 C CA . VAL A 1 90 ? -3.074 20.891 17.781 1 91.31 90 VAL A CA 1
ATOM 691 C C . VAL A 1 90 ? -4.051 21.266 18.891 1 91.31 90 VAL A C 1
ATOM 693 O O . VAL A 1 90 ? -3.994 22.391 19.406 1 91.31 90 VAL A O 1
ATOM 696 N N . ALA A 1 91 ? -4.938 20.312 19.297 1 89.56 91 ALA A N 1
ATOM 697 C CA . ALA A 1 91 ? -5.902 20.609 20.359 1 89.56 91 ALA A CA 1
ATOM 698 C C . ALA A 1 91 ? -5.195 20.891 21.688 1 89.56 91 ALA A C 1
ATOM 700 O O . ALA A 1 91 ? -5.637 21.75 22.453 1 89.56 91 ALA A O 1
ATOM 701 N N . ASP A 1 92 ? -4.082 20.25 21.906 1 89.75 92 ASP A N 1
ATOM 702 C CA . ASP A 1 92 ? -3.311 20.438 23.125 1 89.75 92 ASP A CA 1
ATOM 703 C C . ASP A 1 92 ? -2.463 21.703 23.047 1 89.75 92 ASP A C 1
ATOM 705 O O . ASP A 1 92 ? -2.24 22.375 24.062 1 89.75 92 ASP A O 1
ATOM 709 N N . LEU A 1 93 ? -2.004 22.031 21.875 1 89.19 93 LEU A N 1
ATOM 710 C CA . LEU A 1 93 ? -1.086 23.156 21.688 1 89.19 93 LEU A CA 1
ATOM 711 C C . LEU A 1 93 ? -1.849 24.469 21.547 1 89.19 93 LEU A C 1
ATOM 713 O O . LEU A 1 93 ? -1.292 25.531 21.797 1 89.19 93 LEU A O 1
ATOM 717 N N . LEU A 1 94 ? -3.082 24.266 21.078 1 91.06 94 LEU A N 1
ATOM 718 C CA . LEU A 1 94 ? -3.943 25.438 20.969 1 91.06 94 LEU A CA 1
ATOM 719 C C . LEU A 1 94 ? -5.234 25.25 21.75 1 91.06 94 LEU A C 1
ATOM 721 O O . LEU A 1 94 ? -6.324 25.266 21.188 1 91.06 94 LEU A O 1
ATOM 725 N N . PRO A 1 95 ? -5.16 25.156 23.141 1 90.62 95 PRO A N 1
ATOM 726 C CA . PRO A 1 95 ? -6.32 24.828 23.969 1 90.62 95 PRO A CA 1
ATOM 727 C C . PRO A 1 95 ? -7.418 25.891 23.891 1 90.62 95 PRO A C 1
ATOM 729 O O . PRO A 1 95 ? -8.594 25.578 24.094 1 90.62 95 PRO A O 1
ATOM 732 N N . HIS A 1 96 ? -7.07 27.047 23.562 1 90.5 96 HIS A N 1
ATOM 733 C CA . HIS A 1 96 ? -8.039 28.141 23.531 1 90.5 96 HIS A CA 1
ATOM 734 C C . HIS A 1 96 ? -8.734 28.203 22.172 1 90.5 96 HIS A C 1
ATOM 736 O O . HIS A 1 96 ? -9.609 29.047 21.969 1 90.5 96 HIS A O 1
ATOM 742 N N . MET A 1 97 ? -8.328 27.281 21.219 1 89.5 97 MET A N 1
ATOM 743 C CA . MET A 1 97 ? -8.93 27.25 19.891 1 89.5 97 MET A CA 1
ATOM 744 C C . MET A 1 97 ? -9.375 25.828 19.531 1 89.5 97 MET A C 1
ATOM 746 O O . MET A 1 97 ? -8.914 25.266 18.531 1 89.5 97 MET A O 1
ATOM 750 N N . PRO A 1 98 ? -10.359 25.312 20.312 1 88.31 98 PRO A N 1
ATOM 751 C CA . PRO A 1 98 ? -10.75 23.922 20.078 1 88.31 98 PRO A CA 1
ATOM 752 C C . PRO A 1 98 ? -11.375 23.688 18.719 1 88.31 98 PRO A C 1
ATOM 754 O O . PRO A 1 98 ? -11.266 22.594 18.156 1 88.31 98 PRO A O 1
ATOM 757 N N . HIS A 1 99 ? -12 24.703 18.188 1 91.19 99 HIS A N 1
ATOM 758 C CA . HIS A 1 99 ? -12.688 24.562 16.906 1 91.19 99 HIS A CA 1
ATOM 759 C C . HIS A 1 99 ? -11.688 24.359 15.766 1 91.19 99 HIS A C 1
ATOM 761 O O . HIS A 1 99 ? -12.039 23.781 14.727 1 91.19 99 HIS A O 1
ATOM 767 N N . ILE A 1 100 ? -10.422 24.875 15.891 1 92.5 100 ILE A N 1
ATOM 768 C CA . ILE A 1 100 ? -9.398 24.766 14.859 1 92.5 100 ILE A CA 1
ATOM 769 C C . ILE A 1 100 ? -9.031 23.297 14.648 1 92.5 100 ILE A C 1
ATOM 771 O O . ILE A 1 100 ? -8.906 22.844 13.508 1 92.5 100 ILE A O 1
ATOM 775 N N . SER A 1 101 ? -8.875 22.578 15.812 1 89.31 101 SER A N 1
ATOM 776 C CA . SER A 1 101 ? -8.57 21.156 15.727 1 89.31 101 SER A CA 1
ATOM 777 C C . SER A 1 101 ? -9.656 20.406 14.961 1 89.31 101 SER A C 1
ATOM 779 O O . SER A 1 101 ? -9.352 19.562 14.109 1 89.31 101 SER A O 1
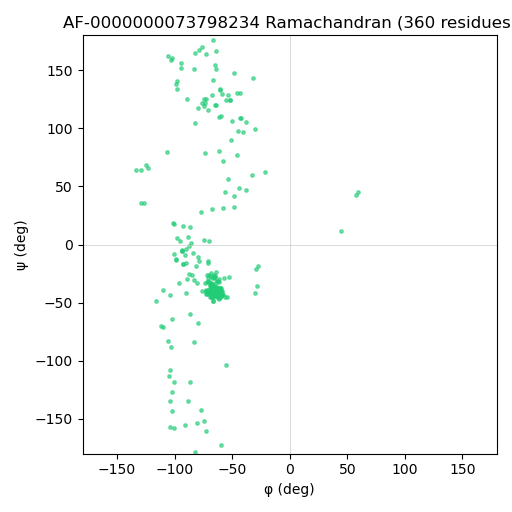ATOM 781 N N . GLU A 1 102 ? -10.914 20.688 15.211 1 90 102 GLU A N 1
ATOM 782 C CA . GLU A 1 102 ? -12.031 20.047 14.523 1 90 102 GLU A CA 1
ATOM 783 C C . GLU A 1 102 ? -12.031 20.391 13.031 1 90 102 GLU A C 1
ATOM 785 O O . GLU A 1 102 ? -12.258 19.516 12.195 1 90 102 GLU A O 1
ATOM 790 N N . CYS A 1 103 ? -11.758 21.703 12.758 1 91.12 103 CYS A N 1
ATOM 791 C CA . CYS A 1 103 ? -11.734 22.141 11.367 1 91.12 103 CYS A CA 1
ATOM 792 C C . CYS A 1 103 ? -10.617 21.453 10.602 1 91.12 103 CYS A C 1
ATOM 794 O O . CYS A 1 103 ? -10.789 21.078 9.438 1 91.12 103 CYS A O 1
ATOM 796 N N . LEU A 1 104 ? -9.453 21.312 11.234 1 91.12 104 LEU A N 1
ATOM 797 C CA . LEU A 1 104 ? -8.32 20.641 10.609 1 91.12 104 LEU A CA 1
ATOM 798 C C . LEU A 1 104 ? -8.625 19.172 10.359 1 91.12 104 LEU A C 1
ATOM 800 O O . LEU A 1 104 ? -8.312 18.641 9.289 1 91.12 104 LEU A O 1
ATOM 804 N N . MET A 1 105 ? -9.383 18.547 11.312 1 86.75 105 MET A N 1
ATOM 805 C CA . MET A 1 105 ? -9.742 17.125 11.195 1 86.75 105 MET A CA 1
ATOM 806 C C . MET A 1 105 ? -10.727 16.906 10.055 1 86.75 105 MET A C 1
ATOM 808 O O . MET A 1 105 ? -10.633 15.922 9.328 1 86.75 105 MET A O 1
ATOM 812 N N . LYS A 1 106 ? -11.602 17.906 9.906 1 89.56 106 LYS A N 1
ATOM 813 C CA . LYS A 1 106 ? -12.641 17.812 8.883 1 89.56 106 LYS A CA 1
ATOM 814 C C . LYS A 1 106 ? -12.172 18.406 7.559 1 89.56 106 LYS A C 1
ATOM 816 O O . LYS A 1 106 ? -12.914 18.422 6.574 1 89.56 106 LYS A O 1
ATOM 821 N N . ARG A 1 107 ? -11 18.969 7.488 1 90.44 107 ARG A N 1
ATOM 822 C CA . ARG A 1 107 ? -10.438 19.609 6.305 1 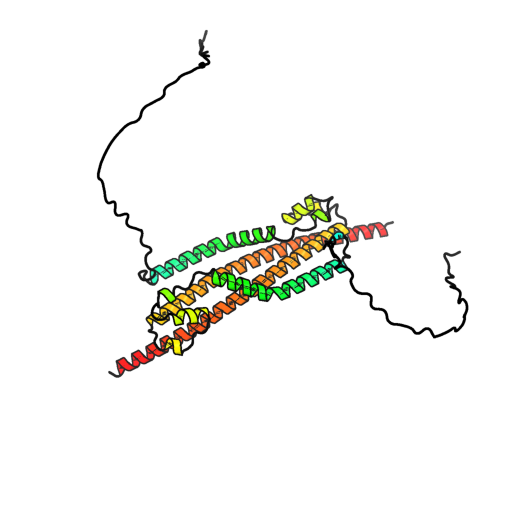90.44 107 ARG A CA 1
ATOM 823 C C . ARG A 1 107 ? -11.344 20.734 5.805 1 90.44 107 ARG A C 1
ATOM 825 O O . ARG A 1 107 ? -11.641 20.812 4.609 1 90.44 107 ARG A O 1
ATOM 832 N N . SER A 1 108 ? -11.766 21.406 6.809 1 92.38 108 SER A N 1
ATOM 833 C CA . SER A 1 108 ? -12.711 22.484 6.516 1 92.38 108 SER A CA 1
ATOM 834 C C . SER A 1 108 ? -12.242 23.812 7.102 1 92.38 108 SER A C 1
ATOM 836 O O . SER A 1 108 ? -13.062 24.625 7.535 1 92.38 108 SER A O 1
ATOM 838 N N . LEU A 1 109 ? -10.945 23.969 7.059 1 91.38 109 LEU A N 1
ATOM 839 C CA . LEU A 1 109 ? -10.398 25.203 7.598 1 91.38 109 LEU A CA 1
ATOM 840 C C . LEU A 1 109 ? -10.656 26.375 6.652 1 91.38 109 LEU A C 1
ATOM 842 O O . LEU A 1 109 ? -10.289 26.312 5.477 1 91.38 109 LEU A O 1
ATOM 846 N N . LYS A 1 110 ? -11.375 27.344 7.137 1 91.69 110 LYS A N 1
ATOM 847 C CA . LYS A 1 110 ? -11.742 28.531 6.352 1 91.69 110 LYS A CA 1
ATOM 848 C C . LYS A 1 110 ? -10.883 29.734 6.734 1 91.69 110 LYS A C 1
ATOM 850 O O . LYS A 1 110 ? -10.312 29.766 7.824 1 91.69 110 LYS A O 1
ATOM 855 N N . PRO A 1 111 ? -10.789 30.719 5.844 1 90.75 111 PRO A N 1
ATOM 856 C CA . PRO A 1 111 ? -10.023 31.938 6.125 1 90.75 111 PRO A CA 1
ATOM 857 C C . PRO A 1 111 ? -10.5 32.656 7.383 1 90.75 111 PRO A C 1
ATOM 859 O O . PRO A 1 111 ? -9.688 33.219 8.117 1 90.75 111 PRO A O 1
ATOM 862 N N . THR A 1 112 ? -11.75 32.5 7.684 1 92.38 112 THR A N 1
ATOM 863 C CA . THR A 1 112 ? -12.312 33.188 8.852 1 92.38 112 THR A CA 1
ATOM 864 C C . THR A 1 112 ? -11.766 32.562 10.141 1 92.38 112 THR A C 1
ATOM 866 O O . THR A 1 112 ? -11.641 33.25 11.156 1 92.38 112 THR A O 1
ATOM 869 N N . ASP A 1 113 ? -11.438 31.297 10.055 1 92.06 113 ASP A N 1
ATOM 870 C CA . ASP A 1 113 ? -10.891 30.594 11.211 1 92.06 113 ASP A CA 1
ATOM 871 C C . ASP A 1 113 ? -9.469 31.078 11.516 1 92.06 113 ASP A C 1
ATOM 873 O O . ASP A 1 113 ? -8.984 30.922 12.641 1 92.06 113 ASP A O 1
ATOM 877 N N . LEU A 1 114 ? -8.797 31.797 10.531 1 92.25 114 LEU A N 1
ATOM 878 C CA . LEU A 1 114 ? -7.391 32.156 10.648 1 92.25 114 LEU A CA 1
ATOM 879 C C . LEU A 1 114 ? -7.258 33.594 11.133 1 92.25 114 LEU A C 1
ATOM 881 O O . LEU A 1 114 ? -6.176 34.031 11.562 1 92.25 114 LEU A O 1
ATOM 885 N N . ARG A 1 115 ? -8.312 34.375 11.133 1 88.75 115 ARG A N 1
ATOM 886 C CA . ARG A 1 115 ? -8.289 35.812 11.367 1 88.75 115 ARG A CA 1
ATOM 887 C C . ARG A 1 115 ? -7.738 36.156 12.75 1 88.75 115 ARG A C 1
ATOM 889 O O . ARG A 1 115 ? -6.977 37.094 12.922 1 88.75 115 ARG A O 1
ATOM 896 N N . ASP A 1 116 ? -8.07 35.344 13.82 1 85.12 116 ASP A N 1
ATOM 897 C CA . ASP A 1 116 ? -7.676 35.656 15.188 1 85.12 116 ASP A CA 1
ATOM 898 C C . ASP A 1 116 ? -6.453 34.844 15.617 1 85.12 116 ASP A C 1
ATOM 900 O O . ASP A 1 116 ? -6.098 34.844 16.797 1 85.12 116 ASP A O 1
ATOM 904 N N . MET A 1 117 ? -5.711 34.281 14.625 1 91.94 117 MET A N 1
ATOM 905 C CA . MET A 1 117 ? -4.562 33.469 14.984 1 91.94 117 MET A CA 1
ATOM 906 C C . MET A 1 117 ? -3.268 34.25 14.891 1 91.94 117 MET A C 1
ATOM 908 O O . MET A 1 117 ? -3.092 35.062 13.977 1 91.94 117 MET A O 1
ATOM 912 N N . THR A 1 118 ? -2.475 34.094 15.945 1 92.19 118 THR A N 1
ATOM 913 C CA . THR A 1 118 ? -1.148 34.688 15.922 1 92.19 118 THR A CA 1
ATOM 914 C C . THR A 1 118 ? -0.218 33.938 14.992 1 92.19 118 THR A C 1
ATOM 916 O O . THR A 1 118 ? -0.511 32.781 14.617 1 92.19 118 THR A O 1
ATOM 919 N N . LEU A 1 119 ? 0.953 34.562 14.602 1 92.56 119 LEU A N 1
ATOM 920 C CA . LEU A 1 119 ? 1.949 33.906 13.758 1 92.56 119 LEU A CA 1
ATOM 921 C C . LEU A 1 119 ? 2.451 32.625 14.414 1 92.56 119 LEU A C 1
ATOM 923 O O . LEU A 1 119 ? 2.684 31.625 13.734 1 92.56 119 LEU A O 1
ATOM 927 N N . GLY A 1 120 ? 2.633 32.75 15.758 1 92.88 120 GLY A N 1
ATOM 928 C CA . GLY A 1 120 ? 3.047 31.547 16.484 1 92.88 120 GLY A CA 1
ATOM 929 C C . GLY A 1 120 ? 2.041 30.422 16.406 1 92.88 120 GLY A C 1
ATOM 930 O O . GLY A 1 120 ? 2.418 29.25 16.219 1 92.88 120 GLY A O 1
ATOM 931 N N . GLN A 1 121 ? 0.767 30.766 16.531 1 93.19 121 GLN A N 1
ATOM 932 C CA . GLN A 1 121 ? -0.291 29.766 16.438 1 93.19 121 GLN A CA 1
ATOM 933 C C . GLN A 1 121 ? -0.356 29.172 15.039 1 93.19 121 GLN A C 1
ATOM 935 O O . GLN A 1 121 ? -0.51 27.953 14.891 1 93.19 121 GLN A O 1
ATOM 940 N N . LEU A 1 122 ? -0.207 29.953 13.945 1 95.12 122 LEU A N 1
ATOM 941 C CA . LEU A 1 122 ? -0.172 29.484 12.562 1 95.12 122 LEU A CA 1
ATOM 942 C C . LEU A 1 122 ? 0.993 28.531 12.344 1 95.12 122 LEU A C 1
ATOM 944 O O . LEU A 1 122 ? 0.832 27.484 11.703 1 95.12 122 LEU A O 1
ATOM 948 N N . GLN A 1 123 ? 2.092 28.938 12.867 1 93.88 123 GLN A N 1
ATOM 949 C CA . GLN A 1 123 ? 3.287 28.109 12.734 1 93.88 123 GLN A CA 1
ATOM 950 C C . GLN A 1 123 ? 3.092 26.75 13.398 1 93.88 123 GLN A C 1
ATOM 952 O O . GLN A 1 123 ? 3.59 25.734 12.898 1 93.88 123 GLN A O 1
ATOM 957 N N . VAL A 1 124 ? 2.387 26.75 14.562 1 93.56 124 VAL A N 1
ATOM 958 C CA . VAL A 1 124 ? 2.115 25.484 15.258 1 93.56 124 VAL A CA 1
ATOM 959 C C . VAL A 1 124 ? 1.301 24.562 14.352 1 93.56 124 VAL A C 1
ATOM 961 O O . VAL A 1 124 ? 1.615 23.375 14.211 1 93.56 124 VAL A O 1
ATOM 964 N N . ILE A 1 125 ? 0.297 25.094 13.727 1 94.94 125 ILE A N 1
ATOM 965 C CA . ILE A 1 125 ? -0.582 24.328 12.852 1 94.94 125 ILE A CA 1
ATOM 966 C C . ILE A 1 125 ? 0.194 23.844 11.625 1 94.94 125 ILE A C 1
ATOM 968 O O . ILE A 1 125 ? 0.095 22.688 11.234 1 94.94 125 ILE A O 1
ATOM 972 N N . VAL A 1 126 ? 1.011 24.797 11.023 1 95.38 126 VAL A N 1
ATOM 973 C CA . VAL A 1 126 ? 1.801 24.469 9.844 1 95.38 126 VAL A CA 1
ATOM 974 C C . VAL A 1 126 ? 2.773 23.328 10.18 1 95.38 126 VAL A C 1
ATOM 976 O O . VAL A 1 126 ? 2.906 22.375 9.414 1 95.38 126 VAL A O 1
ATOM 979 N N . ASN A 1 127 ? 3.393 23.453 11.336 1 91.81 127 ASN A N 1
ATOM 980 C CA . ASN A 1 127 ? 4.324 22.406 11.766 1 91.81 127 ASN A CA 1
ATOM 981 C C . ASN A 1 127 ? 3.615 21.078 11.969 1 91.81 127 ASN A C 1
ATOM 983 O O . ASN A 1 127 ? 4.145 20.016 11.602 1 91.81 127 ASN A O 1
ATOM 987 N N . ASP A 1 128 ? 2.416 21.172 12.555 1 93.06 128 ASP A N 1
ATOM 988 C CA . ASP A 1 128 ? 1.648 19.953 12.742 1 93.06 128 ASP A CA 1
ATOM 989 C C . ASP A 1 128 ? 1.298 19.312 11.406 1 93.06 128 ASP A C 1
ATOM 991 O O . ASP A 1 128 ? 1.437 18.094 11.234 1 93.06 128 ASP A O 1
ATOM 995 N N . LEU A 1 129 ? 0.858 20.094 10.484 1 94.69 129 LEU A N 1
ATOM 996 C CA . LEU A 1 129 ? 0.484 19.594 9.164 1 94.69 129 LEU A CA 1
ATOM 997 C C . LEU A 1 129 ? 1.686 18.984 8.453 1 94.69 129 LEU A C 1
ATOM 999 O O . LEU A 1 129 ? 1.565 17.938 7.812 1 94.69 129 LEU A O 1
ATOM 1003 N N . HIS A 1 130 ? 2.828 19.594 8.625 1 92.81 130 HIS A N 1
ATOM 1004 C CA . HIS A 1 130 ? 4.039 19 8.062 1 92.81 130 HIS A CA 1
ATOM 1005 C C . HIS A 1 130 ? 4.355 17.656 8.719 1 92.81 130 HIS A C 1
ATOM 1007 O O . HIS A 1 130 ? 4.762 16.719 8.039 1 92.81 130 HIS A O 1
ATOM 1013 N N . SER A 1 131 ? 4.09 17.688 10.055 1 91.25 131 SER A N 1
ATOM 1014 C CA . SER A 1 131 ? 4.305 16.422 10.75 1 91.25 131 SER A CA 1
ATOM 1015 C C . SER A 1 131 ? 3.352 15.344 10.25 1 91.25 131 SER A C 1
ATOM 1017 O O . SER A 1 131 ? 3.752 14.195 10.07 1 91.25 131 SER A O 1
ATOM 1019 N N . GLN A 1 132 ? 2.162 15.734 9.992 1 92.81 132 GLN A N 1
ATOM 1020 C CA . GLN A 1 132 ? 1.174 14.789 9.477 1 92.81 132 GLN A CA 1
ATOM 1021 C C . GLN A 1 132 ? 1.54 14.328 8.062 1 92.81 132 GLN A C 1
ATOM 1023 O O . GLN A 1 132 ? 1.435 13.141 7.75 1 92.81 132 GLN A O 1
ATOM 1028 N N . ILE A 1 133 ? 2.062 15.234 7.254 1 94.81 133 ILE A N 1
ATOM 1029 C CA . ILE A 1 133 ? 2.488 14.891 5.902 1 94.81 133 ILE A CA 1
ATOM 1030 C C . ILE A 1 133 ? 3.68 13.938 5.965 1 94.81 133 ILE A C 1
ATOM 1032 O O . ILE A 1 133 ? 3.771 13 5.172 1 94.81 133 ILE A O 1
ATOM 1036 N N . GLU A 1 134 ? 4.516 14.227 6.922 1 91.5 134 GLU A N 1
ATOM 1037 C CA . GLU A 1 134 ? 5.652 13.32 7.098 1 91.5 134 GLU A CA 1
ATOM 1038 C C . GLU A 1 134 ? 5.188 11.914 7.465 1 91.5 134 GLU A C 1
ATOM 1040 O O . GLU A 1 134 ? 5.719 10.93 6.953 1 91.5 134 GLU A O 1
ATOM 1045 N N . SER A 1 135 ? 4.148 11.922 8.367 1 90.56 135 SER A N 1
ATOM 1046 C CA . SER A 1 135 ? 3.58 10.625 8.734 1 90.56 135 SER A CA 1
ATOM 1047 C C . SER A 1 135 ? 2.945 9.938 7.531 1 90.56 135 SER A C 1
ATOM 1049 O O . SER A 1 135 ? 3.109 8.734 7.344 1 90.56 135 SER A O 1
ATOM 1051 N N . LEU A 1 136 ? 2.295 10.664 6.668 1 93.75 136 LEU A N 1
ATOM 1052 C CA . LEU A 1 136 ? 1.688 10.125 5.457 1 93.75 136 LEU A CA 1
ATOM 1053 C C . LEU A 1 136 ? 2.756 9.633 4.488 1 93.75 136 LEU A C 1
ATOM 1055 O O . LEU A 1 136 ? 2.582 8.594 3.84 1 93.75 136 LEU A O 1
ATOM 1059 N N . ASN A 1 137 ? 3.84 10.367 4.52 1 93 137 ASN A N 1
ATOM 1060 C CA . ASN A 1 137 ? 4.949 9.953 3.666 1 93 137 ASN A CA 1
ATOM 1061 C C . ASN A 1 137 ? 5.504 8.594 4.094 1 93 137 ASN A C 1
ATOM 1063 O O . ASN A 1 137 ? 5.875 7.777 3.25 1 93 137 ASN A O 1
ATOM 1067 N N . GLU A 1 138 ? 5.543 8.422 5.363 1 91.69 138 GLU A N 1
ATOM 1068 C CA . GLU A 1 138 ? 6.008 7.137 5.871 1 91.69 138 GLU A CA 1
ATOM 1069 C C . GLU A 1 138 ? 5.078 6.008 5.438 1 91.69 138 GLU A C 1
ATOM 1071 O O . GLU A 1 138 ? 5.535 4.934 5.047 1 91.69 138 GLU A O 1
ATOM 1076 N N . GLU A 1 139 ? 3.834 6.359 5.465 1 92.75 139 GLU A N 1
ATOM 1077 C CA . GLU A 1 139 ? 2.861 5.371 5.012 1 92.75 139 GLU A CA 1
ATOM 1078 C C . GLU A 1 139 ? 3.008 5.102 3.516 1 92.75 139 GLU A C 1
ATOM 1080 O O . GLU A 1 139 ? 2.939 3.949 3.078 1 92.75 139 GLU A O 1
ATOM 1085 N N . LEU A 1 140 ? 3.289 6.109 2.816 1 95.44 140 LEU A N 1
ATOM 1086 C CA . LEU A 1 140 ? 3.443 6 1.369 1 95.44 140 LEU A CA 1
ATOM 1087 C C . LEU A 1 140 ? 4.668 5.164 1.016 1 95.44 140 LEU A C 1
ATOM 1089 O O . LEU A 1 140 ? 4.617 4.344 0.096 1 95.44 140 LEU A O 1
ATOM 1093 N N . VAL A 1 141 ? 5.711 5.418 1.76 1 95.62 141 VAL A N 1
ATOM 1094 C CA . VAL A 1 141 ? 6.922 4.637 1.523 1 95.62 141 VAL A CA 1
ATOM 1095 C C . VAL A 1 141 ? 6.637 3.156 1.768 1 95.62 141 VAL A C 1
ATOM 1097 O O . VAL A 1 141 ? 7.059 2.299 0.988 1 95.62 141 VAL A O 1
ATOM 1100 N N . GLN A 1 142 ? 5.812 2.922 2.816 1 94.38 142 GLN A N 1
ATOM 1101 C CA . GLN A 1 142 ? 5.461 1.54 3.123 1 94.38 142 GLN A CA 1
ATOM 1102 C C . GLN A 1 142 ? 4.637 0.918 1.999 1 94.38 142 GLN A C 1
ATOM 1104 O O . GLN A 1 142 ? 4.879 -0.227 1.608 1 94.38 142 GLN A O 1
ATOM 1109 N N . LEU A 1 143 ? 3.74 1.646 1.506 1 96 143 LEU A N 1
ATOM 1110 C CA . LEU A 1 143 ? 2.908 1.162 0.41 1 96 143 LEU A CA 1
ATOM 1111 C C . LEU A 1 143 ? 3.756 0.855 -0.821 1 96 143 LEU A C 1
ATOM 1113 O O . LEU A 1 143 ? 3.516 -0.136 -1.514 1 96 143 LEU A O 1
ATOM 1117 N N . LEU A 1 144 ? 4.766 1.726 -1.004 1 96.69 144 LEU A N 1
ATOM 1118 C CA . LEU A 1 144 ? 5.645 1.523 -2.15 1 96.69 144 LEU A CA 1
ATOM 1119 C C . LEU A 1 144 ? 6.457 0.243 -1.991 1 96.69 144 LEU A C 1
ATOM 1121 O O . LEU A 1 144 ? 6.641 -0.506 -2.953 1 96.69 144 LEU A O 1
ATOM 1125 N N . LEU A 1 145 ? 6.906 0.032 -0.767 1 96.88 145 LEU A N 1
ATOM 1126 C CA . LEU A 1 145 ? 7.715 -1.152 -0.5 1 96.88 145 LEU A CA 1
ATOM 1127 C C . LEU A 1 145 ? 6.879 -2.422 -0.622 1 96.88 145 LEU A C 1
ATOM 1129 O O . LEU A 1 145 ? 7.34 -3.424 -1.175 1 96.88 145 LEU A O 1
ATOM 1133 N N . ILE A 1 146 ? 5.633 -2.305 -0.166 1 97.19 146 ILE A N 1
ATOM 1134 C CA . ILE A 1 146 ? 4.73 -3.443 -0.299 1 97.19 146 ILE A CA 1
ATOM 1135 C C . ILE A 1 146 ? 4.418 -3.688 -1.774 1 97.19 146 ILE A C 1
ATOM 1137 O O . ILE A 1 146 ? 4.426 -4.832 -2.236 1 97.19 146 ILE A O 1
ATOM 1141 N N . ARG A 1 147 ? 4.141 -2.676 -2.43 1 96.94 147 ARG A N 1
ATOM 1142 C CA . ARG A 1 147 ? 3.895 -2.775 -3.865 1 96.94 147 ARG A CA 1
ATOM 1143 C C . ARG A 1 147 ? 5.062 -3.455 -4.574 1 96.94 147 ARG A C 1
ATOM 1145 O O . ARG A 1 147 ? 4.859 -4.359 -5.387 1 96.94 147 ARG A O 1
ATOM 1152 N N . ASP A 1 148 ? 6.227 -3.039 -4.207 1 96.88 148 ASP A N 1
ATOM 1153 C CA . ASP A 1 148 ? 7.418 -3.604 -4.832 1 96.88 148 ASP A CA 1
ATOM 1154 C C . ASP A 1 148 ? 7.543 -5.094 -4.531 1 96.88 148 ASP A C 1
ATOM 1156 O O . ASP A 1 148 ? 7.914 -5.883 -5.406 1 96.88 148 ASP A O 1
ATOM 1160 N N . GLU A 1 149 ? 7.23 -5.348 -3.305 1 95.81 149 GLU A N 1
ATOM 1161 C CA . GLU A 1 149 ? 7.266 -6.758 -2.922 1 95.81 149 GLU A CA 1
ATOM 1162 C C . GLU A 1 149 ? 6.23 -7.566 -3.699 1 95.81 149 GLU A C 1
ATOM 1164 O O . GLU A 1 149 ? 6.508 -8.688 -4.129 1 95.81 149 GLU A O 1
ATOM 1169 N N . LEU A 1 150 ? 5.09 -7.016 -3.914 1 96.44 150 LEU A N 1
ATOM 1170 C CA . LEU A 1 150 ? 4.047 -7.688 -4.68 1 96.44 150 LEU A CA 1
ATOM 1171 C C . LEU A 1 150 ? 4.453 -7.836 -6.141 1 96.44 150 LEU A C 1
ATOM 1173 O O . LEU A 1 150 ? 4.219 -8.883 -6.754 1 96.44 150 LEU A O 1
ATOM 1177 N N . HIS A 1 151 ? 5.148 -6.805 -6.652 1 97.38 151 HIS A N 1
ATOM 1178 C CA . HIS A 1 151 ? 5.656 -6.891 -8.016 1 97.38 151 HIS A CA 1
ATOM 1179 C C . HIS A 1 151 ? 6.727 -7.973 -8.141 1 97.38 151 HIS A C 1
ATOM 1181 O O . HIS A 1 151 ? 6.77 -8.695 -9.141 1 97.38 151 HIS A O 1
ATOM 1187 N N . MET A 1 152 ? 7.5 -8.023 -7.086 1 95.56 152 MET A N 1
ATOM 1188 C CA . MET A 1 152 ? 8.531 -9.047 -7.082 1 95.56 152 MET A CA 1
ATOM 1189 C C . MET A 1 152 ? 7.918 -10.445 -7.082 1 95.56 152 MET A C 1
ATOM 1191 O O . MET A 1 152 ? 8.383 -11.336 -7.789 1 95.56 152 MET A O 1
ATOM 1195 N N . GLU A 1 153 ? 6.875 -10.523 -6.32 1 94.38 153 GLU A N 1
ATOM 1196 C CA . GLU A 1 153 ? 6.176 -11.797 -6.258 1 94.38 153 GLU A CA 1
ATOM 1197 C C . GLU A 1 153 ? 5.543 -12.148 -7.602 1 94.38 153 GLU A C 1
ATOM 1199 O O . GLU A 1 153 ? 5.625 -13.289 -8.055 1 94.38 153 GLU A O 1
ATOM 1204 N N . GLN A 1 154 ? 4.973 -11.172 -8.25 1 96.75 154 GLN A N 1
ATOM 1205 C CA . GLN A 1 154 ? 4.383 -11.391 -9.57 1 96.75 154 GLN A CA 1
ATOM 1206 C C . GLN A 1 154 ? 5.441 -11.789 -10.594 1 96.75 154 GLN A C 1
ATOM 1208 O O . GLN A 1 154 ? 5.238 -12.719 -11.375 1 96.75 154 GLN A O 1
ATOM 1213 N N . ASP A 1 155 ? 6.539 -11.125 -10.516 1 97.38 155 ASP A N 1
ATOM 1214 C CA . ASP A 1 155 ? 7.633 -11.414 -11.438 1 97.38 155 ASP A CA 1
ATOM 1215 C C . ASP A 1 155 ? 8.125 -12.844 -11.281 1 97.38 155 ASP A C 1
ATOM 1217 O O . ASP A 1 155 ? 8.398 -13.523 -12.273 1 97.38 155 ASP A O 1
ATOM 1221 N N . ALA A 1 156 ? 8.234 -13.195 -10.047 1 96.12 156 ALA A N 1
ATOM 1222 C CA . ALA A 1 156 ? 8.68 -14.562 -9.781 1 96.12 156 ALA A CA 1
ATOM 1223 C C . ALA A 1 156 ? 7.695 -15.578 -10.359 1 96.12 156 ALA A C 1
ATOM 1225 O O . ALA A 1 156 ? 8.102 -16.578 -10.953 1 96.12 156 ALA A O 1
ATOM 1226 N N . MET A 1 157 ? 6.449 -15.219 -10.227 1 95.56 157 MET A N 1
ATOM 1227 C CA . MET A 1 157 ? 5.426 -16.109 -10.758 1 95.56 157 MET A CA 1
ATOM 1228 C C . MET A 1 157 ? 5.465 -16.141 -12.281 1 95.56 157 MET A C 1
ATOM 1230 O O . MET A 1 157 ? 5.254 -17.188 -12.891 1 95.56 157 MET A O 1
ATOM 1234 N N . LEU A 1 158 ? 5.766 -15.016 -12.852 1 97.31 158 LEU A N 1
ATOM 1235 C CA . LEU A 1 158 ? 5.844 -14.93 -14.3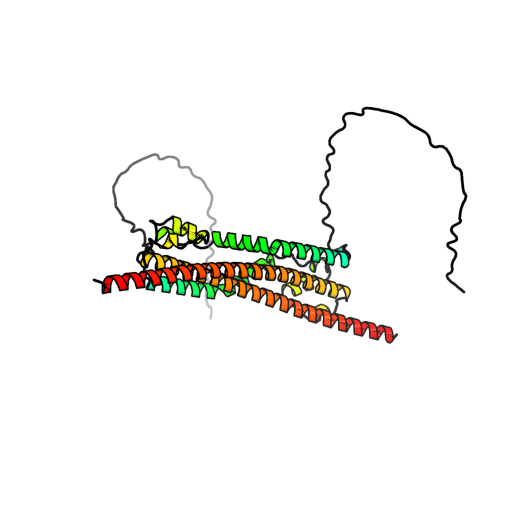05 1 97.31 158 LEU A CA 1
ATOM 1236 C C . LEU A 1 158 ? 7.027 -15.727 -14.836 1 97.31 158 LEU A C 1
ATOM 1238 O O . LEU A 1 158 ? 6.945 -16.328 -15.906 1 97.31 158 LEU A O 1
ATOM 1242 N N . VAL A 1 159 ? 8.094 -15.75 -14.055 1 96.44 159 VAL A N 1
ATOM 1243 C CA . VAL A 1 159 ? 9.25 -16.562 -14.43 1 96.44 159 VAL A CA 1
ATOM 1244 C C . VAL A 1 159 ? 8.875 -18.047 -14.391 1 96.44 159 VAL A C 1
ATOM 1246 O O . VAL A 1 159 ? 9.195 -18.797 -15.312 1 96.44 159 VAL A O 1
ATOM 1249 N N . ASP A 1 160 ? 8.125 -18.406 -13.367 1 95.69 160 ASP A N 1
ATOM 1250 C CA . ASP A 1 160 ? 7.656 -19.781 -13.273 1 95.69 160 ASP A CA 1
ATOM 1251 C C . ASP A 1 160 ? 6.758 -20.141 -14.453 1 95.69 160 ASP A C 1
ATOM 1253 O O . ASP A 1 160 ? 6.891 -21.219 -15.039 1 95.69 160 ASP A O 1
ATOM 1257 N N . ILE A 1 161 ? 5.918 -19.172 -14.758 1 97.25 161 ILE A N 1
ATOM 1258 C CA . ILE A 1 161 ? 4.996 -19.406 -15.859 1 97.25 161 ILE A CA 1
ATOM 1259 C C . ILE A 1 161 ? 5.781 -19.562 -17.172 1 97.25 161 ILE A C 1
ATOM 1261 O O . ILE A 1 161 ? 5.484 -20.453 -17.969 1 97.25 161 ILE A O 1
ATOM 1265 N N . GLU A 1 162 ? 6.738 -18.766 -17.312 1 96.25 162 GLU A N 1
ATOM 1266 C CA . GLU A 1 162 ? 7.562 -18.859 -18.516 1 96.25 162 GLU A CA 1
ATOM 1267 C C . GLU A 1 162 ? 8.266 -20.203 -18.609 1 96.25 162 GLU A C 1
ATOM 1269 O O . GLU A 1 162 ? 8.281 -20.828 -19.656 1 96.25 162 GLU A O 1
ATOM 1274 N N . ASP A 1 163 ? 8.742 -20.703 -17.516 1 95.44 163 ASP A N 1
ATOM 1275 C CA . ASP A 1 163 ? 9.438 -21.984 -17.484 1 95.44 163 ASP A CA 1
ATOM 1276 C C . ASP A 1 163 ? 8.469 -23.141 -17.766 1 95.44 163 ASP A C 1
ATOM 1278 O O . ASP A 1 163 ? 8.789 -24.047 -18.547 1 95.44 163 ASP A O 1
ATOM 1282 N N . LEU A 1 164 ? 7.328 -23.016 -17.156 1 96.19 164 LEU A N 1
ATOM 1283 C CA . LEU A 1 164 ? 6.312 -24.047 -17.344 1 96.19 164 LEU A CA 1
ATOM 1284 C C . LEU A 1 164 ? 5.844 -24.094 -18.797 1 96.19 164 LEU A C 1
ATOM 1286 O O . LEU A 1 164 ? 5.711 -25.172 -19.375 1 96.19 164 LEU A O 1
ATOM 1290 N N . THR A 1 165 ? 5.676 -22.891 -19.359 1 96.44 165 THR A N 1
ATOM 1291 C CA . THR A 1 165 ? 5.207 -22.781 -20.734 1 96.44 165 THR A CA 1
ATOM 1292 C C . THR A 1 165 ? 6.273 -23.281 -21.703 1 96.44 165 THR A C 1
ATOM 1294 O O . THR A 1 165 ? 5.969 -24 -22.656 1 96.44 165 THR A O 1
ATOM 1297 N N . ARG A 1 166 ? 7.516 -22.953 -21.469 1 95.69 166 ARG A N 1
ATOM 1298 C CA . ARG A 1 166 ? 8.617 -23.422 -22.297 1 95.69 166 ARG A CA 1
ATOM 1299 C C . ARG A 1 166 ? 8.719 -24.953 -22.25 1 95.69 166 ARG A C 1
ATOM 1301 O O . ARG A 1 166 ? 8.93 -25.594 -23.266 1 95.69 166 ARG A O 1
ATOM 1308 N N . HIS A 1 167 ? 8.57 -25.531 -21.078 1 95.69 167 HIS A N 1
ATOM 1309 C CA . HIS A 1 167 ? 8.602 -26.984 -20.922 1 95.69 167 HIS A CA 1
ATOM 1310 C C . HIS A 1 167 ? 7.434 -27.641 -21.672 1 95.69 167 HIS A C 1
ATOM 1312 O O . HIS A 1 167 ? 7.609 -28.656 -22.344 1 95.69 167 HIS A O 1
ATOM 1318 N N . ALA A 1 168 ? 6.293 -27.078 -21.547 1 95.38 168 ALA A N 1
ATOM 1319 C CA . ALA A 1 168 ? 5.102 -27.594 -22.219 1 95.38 168 ALA A CA 1
ATOM 1320 C C . ALA A 1 168 ? 5.277 -27.578 -23.734 1 95.38 168 ALA A C 1
ATOM 1322 O O . ALA A 1 168 ? 4.918 -28.547 -24.406 1 95.38 168 ALA A O 1
ATOM 1323 N N . GLU A 1 169 ? 5.859 -26.5 -24.188 1 94.81 169 GLU A N 1
ATOM 1324 C CA . GLU A 1 169 ? 6.098 -26.375 -25.625 1 94.81 169 GLU A CA 1
ATOM 1325 C C . GLU A 1 169 ? 7.098 -27.422 -26.109 1 94.81 169 GLU A C 1
ATOM 1327 O O . GLU A 1 169 ? 6.922 -28 -27.172 1 94.81 169 GLU A O 1
ATOM 1332 N N . SER A 1 170 ? 8.109 -27.625 -25.312 1 93.62 170 SER A N 1
ATOM 1333 C CA . SER A 1 170 ? 9.117 -28.625 -25.641 1 93.62 170 SER A CA 1
ATOM 1334 C C . SER A 1 170 ? 8.516 -30.031 -25.641 1 93.62 170 SER A C 1
ATOM 1336 O O . SER A 1 170 ? 8.836 -30.844 -26.516 1 93.62 170 SER A O 1
ATOM 1338 N N . GLN A 1 171 ? 7.645 -30.344 -24.688 1 91.5 171 GLN A N 1
ATOM 1339 C CA . GLN A 1 171 ? 6.957 -31.625 -24.625 1 91.5 171 GLN A CA 1
ATOM 1340 C C . GLN A 1 171 ? 6.047 -31.828 -25.844 1 91.5 171 GLN A C 1
ATOM 1342 O O . GLN A 1 171 ? 5.988 -32.906 -26.406 1 91.5 171 GLN A O 1
ATOM 1347 N N . GLN A 1 172 ? 5.352 -30.766 -26.203 1 92 172 GLN A N 1
ATOM 1348 C CA . GLN A 1 172 ? 4.457 -30.828 -27.344 1 92 172 GLN A CA 1
ATOM 1349 C C . GLN A 1 172 ? 5.23 -31.094 -28.641 1 92 172 GLN A C 1
ATOM 1351 O O . GLN A 1 172 ? 4.785 -31.859 -29.484 1 92 172 GLN A O 1
ATOM 1356 N N . LYS A 1 173 ? 6.367 -30.531 -28.781 1 91.56 173 LYS A N 1
ATOM 1357 C CA . LYS A 1 173 ? 7.203 -30.719 -29.969 1 91.56 173 LYS A CA 1
ATOM 1358 C C . LYS A 1 173 ? 7.738 -32.156 -30.031 1 91.56 173 LYS A C 1
ATOM 1360 O O . LYS A 1 173 ? 7.766 -32.75 -31.109 1 91.56 173 LYS A O 1
ATOM 1365 N N . HIS A 1 174 ? 8.125 -32.719 -28.922 1 89.44 174 HIS A N 1
ATOM 1366 C CA . HIS A 1 174 ? 8.633 -34.094 -28.875 1 89.44 174 HIS A CA 1
ATOM 1367 C C . HIS A 1 174 ? 7.539 -35.094 -29.219 1 89.44 174 HIS A C 1
ATOM 1369 O O . HIS A 1 174 ? 7.793 -36.094 -29.906 1 89.44 174 HIS A O 1
ATOM 1375 N N . LEU A 1 175 ? 6.324 -34.875 -28.688 1 86.06 175 LEU A N 1
ATOM 1376 C CA . LEU A 1 175 ? 5.199 -35.75 -28.969 1 86.06 175 LEU A CA 1
ATOM 1377 C C . LEU A 1 175 ? 4.832 -35.719 -30.453 1 86.06 175 LEU A C 1
ATOM 1379 O O . LEU A 1 175 ? 4.516 -36.75 -31.047 1 86.06 175 LEU A O 1
ATOM 1383 N N . ALA A 1 176 ? 4.895 -34.594 -31.031 1 88.56 176 ALA A N 1
ATOM 1384 C CA . ALA A 1 176 ? 4.582 -34.438 -32.469 1 88.56 176 ALA A CA 1
ATOM 1385 C C . ALA A 1 176 ? 5.613 -35.125 -33.312 1 88.56 176 ALA A C 1
ATOM 1387 O O . ALA A 1 176 ? 5.258 -35.781 -34.312 1 88.56 176 ALA A O 1
ATOM 1388 N N . GLU A 1 177 ? 6.809 -35.094 -32.969 1 89.25 177 GLU A N 1
ATOM 1389 C CA . GLU A 1 177 ? 7.883 -35.75 -33.719 1 89.25 177 GLU A CA 1
ATOM 1390 C C . GLU A 1 177 ? 7.797 -37.25 -33.594 1 89.25 177 GLU A C 1
ATOM 1392 O O . GLU A 1 177 ? 8.07 -37.969 -34.562 1 89.25 177 GLU A O 1
ATOM 1397 N N . ARG A 1 178 ? 7.34 -37.844 -32.531 1 87.06 178 ARG A N 1
ATOM 1398 C CA . ARG A 1 178 ? 7.184 -39.281 -32.344 1 87.06 178 ARG A CA 1
ATOM 1399 C C . ARG A 1 178 ? 6.016 -39.812 -33.156 1 87.06 178 ARG A C 1
ATOM 1401 O O . ARG A 1 178 ? 6.074 -40.938 -33.656 1 87.06 178 ARG A O 1
ATOM 1408 N N . THR A 1 179 ? 4.977 -39.062 -33.188 1 84.31 179 THR A N 1
ATOM 1409 C CA . THR A 1 179 ? 3.811 -39.5 -33.969 1 84.31 179 THR A CA 1
ATOM 1410 C C . THR A 1 179 ? 4.109 -39.5 -35.469 1 84.31 179 THR A C 1
ATOM 1412 O O . THR A 1 179 ? 3.615 -40.344 -36.188 1 84.31 179 THR A O 1
ATOM 1415 N N . LEU A 1 180 ? 4.922 -38.594 -35.969 1 83.81 180 LEU A N 1
ATOM 1416 C CA . LEU A 1 180 ? 5.289 -38.5 -37.375 1 83.81 180 LEU A CA 1
ATOM 1417 C C . LEU A 1 180 ? 6.266 -39.625 -37.75 1 83.81 180 LEU A C 1
ATOM 1419 O O . LEU A 1 180 ? 6.27 -40.094 -38.875 1 83.81 180 LEU A O 1
ATOM 1423 N N . SER A 1 181 ? 7.094 -40.031 -36.875 1 79.06 181 SER A N 1
ATOM 1424 C CA . SER A 1 181 ? 8.094 -41.062 -37.156 1 79.06 181 SER A CA 1
ATOM 1425 C C . SER A 1 181 ? 7.48 -42.469 -37.094 1 79.06 181 SER A C 1
ATOM 1427 O O . SER A 1 181 ? 8.055 -43.406 -37.625 1 79.06 181 SER A O 1
ATOM 1429 N N . LYS A 1 182 ? 6.348 -42.688 -36.656 1 61.62 182 LYS A N 1
ATOM 1430 C CA . LYS A 1 182 ? 5.664 -43.969 -36.75 1 61.62 182 LYS A CA 1
ATOM 1431 C C . LYS A 1 182 ? 4.77 -44 -38 1 61.62 182 LYS A C 1
ATOM 1433 O O . LYS A 1 182 ? 4.691 -45.031 -38.656 1 61.62 182 LYS A O 1
ATOM 1438 N N . MET B 1 1 ? 25.812 60.75 29.578 1 17.47 1 MET B N 1
ATOM 1439 C CA . MET B 1 1 ? 26.922 59.812 29.625 1 17.47 1 MET B CA 1
ATOM 1440 C C . MET B 1 1 ? 26.531 58.562 30.422 1 17.47 1 MET B C 1
ATOM 1442 O O . MET B 1 1 ? 25.609 58.594 31.234 1 17.47 1 MET B O 1
ATOM 1446 N N . THR B 1 2 ? 26.859 57.344 29.906 1 17.47 2 THR B N 1
ATOM 1447 C CA . THR B 1 2 ? 26.984 55.938 29.594 1 17.47 2 THR B CA 1
ATOM 1448 C C . THR B 1 2 ? 27.203 55.125 30.875 1 17.47 2 THR B C 1
ATOM 1450 O O . THR B 1 2 ? 27.672 55.656 31.875 1 17.47 2 THR B O 1
ATOM 1453 N N . ALA B 1 3 ? 26.516 53.562 30.797 1 21.56 3 ALA B N 1
ATOM 1454 C CA . ALA B 1 3 ? 26.062 52.188 30.641 1 21.56 3 ALA B CA 1
ATOM 1455 C C . ALA B 1 3 ? 27.203 51.188 30.875 1 21.56 3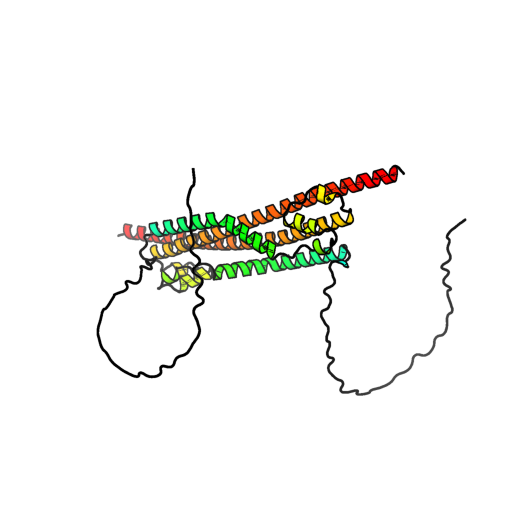 ALA B C 1
ATOM 1457 O O . ALA B 1 3 ? 27.062 50 30.641 1 21.56 3 ALA B O 1
ATOM 1458 N N . ALA B 1 4 ? 28.484 51.406 31.406 1 17.61 4 ALA B N 1
ATOM 1459 C CA . ALA B 1 4 ? 29.844 51 31.031 1 17.61 4 ALA B CA 1
ATOM 1460 C C . ALA B 1 4 ? 30.219 49.688 31.703 1 17.61 4 ALA B C 1
ATOM 1462 O O . ALA B 1 4 ? 29.547 49.25 32.656 1 17.61 4 ALA B O 1
ATOM 1463 N N . ALA B 1 5 ? 31.688 49.25 31.984 1 18.38 5 ALA B N 1
ATOM 1464 C CA . ALA B 1 5 ? 32.844 48.375 31.781 1 18.38 5 ALA B CA 1
ATOM 1465 C C . ALA B 1 5 ? 33 47.406 32.938 1 18.38 5 ALA B C 1
ATOM 1467 O O . ALA B 1 5 ? 33.031 46.188 32.75 1 18.38 5 ALA B O 1
ATOM 1468 N N . THR B 1 6 ? 33.688 47.562 34.125 1 16.77 6 THR B N 1
ATOM 1469 C CA . THR B 1 6 ? 35 46.938 34.219 1 16.77 6 THR B CA 1
ATOM 1470 C C . THR B 1 6 ? 34.938 45.719 35.125 1 16.77 6 THR B C 1
ATOM 1472 O O . THR B 1 6 ? 34.594 45.812 36.281 1 16.77 6 THR B O 1
ATOM 1475 N N . ARG B 1 7 ? 34.406 44.344 34.688 1 19.11 7 ARG B N 1
ATOM 1476 C CA . ARG B 1 7 ? 34.906 43 34.812 1 19.11 7 ARG B CA 1
ATOM 1477 C C . ARG B 1 7 ? 36.438 43 35.031 1 19.11 7 ARG B C 1
ATOM 1479 O O . ARG B 1 7 ? 37.188 42.969 34.062 1 19.11 7 ARG B O 1
ATOM 1486 N N . THR B 1 8 ? 37.031 43.5 36 1 17.89 8 THR B N 1
ATOM 1487 C CA . THR B 1 8 ? 38.469 43.469 36.219 1 17.89 8 THR B CA 1
ATOM 1488 C C . THR B 1 8 ? 38.906 42.094 36.719 1 17.89 8 THR B C 1
ATOM 1490 O O . THR B 1 8 ? 40.031 41.688 36.5 1 17.89 8 THR B O 1
ATOM 1493 N N . VAL B 1 9 ? 38.5 40.812 36.625 1 19.92 9 VAL B N 1
ATOM 1494 C CA . VAL B 1 9 ? 38.438 40.156 37.938 1 19.92 9 VAL B CA 1
ATOM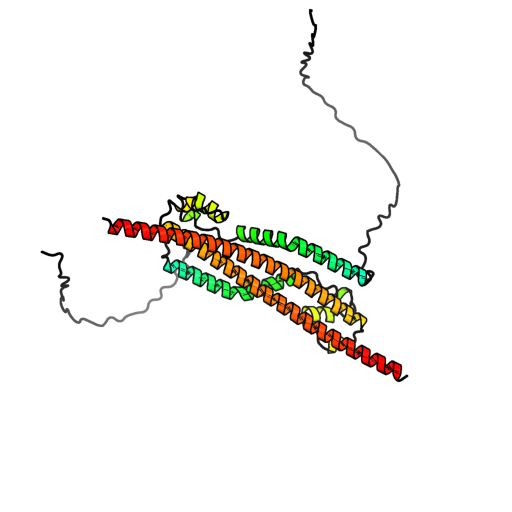 1495 C C . VAL B 1 9 ? 39.875 39.875 38.438 1 19.92 9 VAL B C 1
ATOM 1497 O O . VAL B 1 9 ? 40.75 39.531 37.625 1 19.92 9 VAL B O 1
ATOM 1500 N N . MET B 1 10 ? 40.188 40.312 39.531 1 18.16 10 MET B N 1
ATOM 1501 C CA . MET B 1 10 ? 41.5 40.406 40.156 1 18.16 10 MET B CA 1
ATOM 1502 C C . MET B 1 10 ? 42.156 39.062 40.281 1 18.16 10 MET B C 1
ATOM 1504 O O . MET B 1 10 ? 41.469 38.031 40.375 1 18.16 10 MET B O 1
ATOM 1508 N N . GLN B 1 11 ? 43.469 38.938 39.812 1 17.84 11 GLN B N 1
ATOM 1509 C CA . GLN B 1 11 ? 44.594 38.031 39.562 1 17.84 11 GLN B CA 1
ATOM 1510 C C . GLN B 1 11 ? 45.031 37.312 40.844 1 17.84 11 GLN B C 1
ATOM 1512 O O . GLN B 1 11 ? 46.094 37.594 41.375 1 17.84 11 GLN B O 1
ATOM 1517 N N . MET B 1 12 ? 43.938 37.094 41.75 1 17.97 12 MET B N 1
ATOM 1518 C CA . MET B 1 12 ? 44.688 37.062 43 1 17.97 12 MET B CA 1
ATOM 1519 C C . MET B 1 12 ? 45.719 35.938 43 1 17.97 12 MET B C 1
ATOM 1521 O O . MET B 1 12 ? 45.625 35 42.188 1 17.97 12 MET B O 1
ATOM 1525 N N . THR B 1 13 ? 46.375 35.75 44.25 1 17.19 13 THR B N 1
ATOM 1526 C CA . THR B 1 13 ? 47.719 35.438 44.688 1 17.19 13 THR B CA 1
ATOM 1527 C C . THR B 1 13 ? 47.969 33.938 44.625 1 17.19 13 THR B C 1
ATOM 1529 O O . THR B 1 13 ? 47.031 33.156 44.625 1 17.19 13 THR B O 1
ATOM 1532 N N . ALA B 1 14 ? 49.25 33.438 44.688 1 17.19 14 ALA B N 1
ATOM 1533 C CA . ALA B 1 14 ? 50.281 32.5 44.25 1 17.19 14 ALA B CA 1
ATOM 1534 C C . ALA B 1 14 ? 50.156 31.172 45 1 17.19 14 ALA B C 1
ATOM 1536 O O . ALA B 1 14 ? 50.781 30.188 44.625 1 17.19 14 ALA B O 1
ATOM 1537 N N . ARG B 1 15 ? 49.219 30.953 46.125 1 19.41 15 ARG B N 1
ATOM 1538 C CA . ARG B 1 15 ? 50.25 30.5 47.062 1 19.41 15 ARG B CA 1
ATOM 1539 C C . ARG B 1 15 ? 50.75 29.109 46.719 1 19.41 15 ARG B C 1
ATOM 1541 O O . ARG B 1 15 ? 50.094 28.375 45.969 1 19.41 15 ARG B O 1
ATOM 1548 N N . PRO B 1 16 ? 51.406 28.438 47.812 1 18.27 16 PRO B N 1
ATOM 1549 C CA . PRO B 1 16 ? 52.594 27.547 47.781 1 18.27 16 PRO B CA 1
ATOM 1550 C C . PRO B 1 16 ? 52.25 26.125 47.406 1 18.27 16 PRO B C 1
ATOM 1552 O O . PRO B 1 16 ? 51.062 25.75 47.406 1 18.27 16 PRO B O 1
ATOM 1555 N N . GLU B 1 17 ? 53.125 25.344 47.375 1 17.5 17 GLU B N 1
ATOM 1556 C CA . GLU B 1 17 ? 53.781 24.188 46.812 1 17.5 17 GLU B CA 1
ATOM 1557 C C . GLU B 1 17 ? 53.188 22.891 47.312 1 17.5 17 GLU B C 1
ATOM 1559 O O . GLU B 1 17 ? 53.344 21.828 46.719 1 17.5 17 GLU B O 1
ATOM 1564 N N . THR B 1 18 ? 52.312 22.906 48.625 1 17.31 18 THR B N 1
ATOM 1565 C CA . THR B 1 18 ? 53.094 21.875 49.312 1 17.31 18 THR B CA 1
ATOM 1566 C C . THR B 1 18 ? 52.75 20.484 48.781 1 17.31 18 THR B C 1
ATOM 1568 O O . THR B 1 18 ? 51.719 20.312 48.125 1 17.31 18 THR B O 1
ATOM 1571 N N . SER B 1 19 ? 52.719 19.422 49.844 1 17.97 19 SER B N 1
ATOM 1572 C CA . SER B 1 19 ? 53.438 18.156 49.938 1 17.97 19 SER B CA 1
ATOM 1573 C C . SER B 1 19 ? 52.562 16.984 49.469 1 17.97 19 SER B C 1
ATOM 1575 O O . SER B 1 19 ? 51.344 17.031 49.531 1 17.97 19 SER B O 1
ATOM 1577 N N . LEU B 1 20 ? 53.094 16.047 48.781 1 18.33 20 LEU B N 1
ATOM 1578 C CA . LEU B 1 20 ? 53 14.898 47.875 1 18.33 20 LEU B CA 1
ATOM 1579 C C . LEU B 1 20 ? 52.156 13.781 48.531 1 18.33 20 LEU B C 1
ATOM 1581 O O . LEU B 1 20 ? 51.5 13.031 47.812 1 18.33 20 LEU B O 1
ATOM 1585 N N . ASP B 1 21 ? 52.219 13.477 49.969 1 17.94 21 ASP B N 1
ATOM 1586 C CA . ASP B 1 21 ? 52.781 12.133 50.031 1 17.94 21 ASP B CA 1
ATOM 1587 C C . ASP B 1 21 ? 51.688 11.078 50 1 17.94 21 ASP B C 1
ATOM 1589 O O . ASP B 1 21 ? 51.906 9.945 49.562 1 17.94 21 ASP B O 1
ATOM 1593 N N . THR B 1 22 ? 50.406 11.219 50.781 1 19.5 22 THR B N 1
ATOM 1594 C CA . THR B 1 22 ? 50.344 10.078 51.688 1 19.5 22 THR B CA 1
ATOM 1595 C C . THR B 1 22 ? 49.781 8.852 50.969 1 19.5 22 THR B C 1
ATOM 1597 O O . THR B 1 22 ? 48.781 8.953 50.25 1 19.5 22 THR B O 1
ATOM 1600 N N . PRO B 1 23 ? 50.188 7.652 51.406 1 20.83 23 PRO B N 1
ATOM 1601 C CA . PRO B 1 23 ? 50.375 6.305 50.875 1 20.83 23 PRO B CA 1
ATOM 1602 C C . PRO B 1 23 ? 49.062 5.508 50.781 1 20.83 23 PRO B C 1
ATOM 1604 O O . PRO B 1 23 ? 48.781 4.91 49.75 1 20.83 23 PRO B O 1
ATOM 1607 N N . LEU B 1 24 ? 48.375 5.121 52.094 1 19.31 24 LEU B N 1
ATOM 1608 C CA . LEU B 1 24 ? 48.375 3.703 52.438 1 19.31 24 LEU B CA 1
ATOM 1609 C C . LEU B 1 24 ? 47.156 2.998 51.844 1 19.31 24 LEU B C 1
ATOM 1611 O O . LEU B 1 24 ? 46.188 3.652 51.406 1 19.31 24 LEU B O 1
ATOM 1615 N N . SER B 1 25 ? 46.438 2.09 52.719 1 20.45 25 SER B N 1
ATOM 1616 C CA . SER B 1 25 ? 46.312 0.635 52.719 1 20.45 25 SER B CA 1
ATOM 1617 C C . SER B 1 25 ? 44.969 0.174 52.156 1 20.45 25 SER B C 1
ATOM 1619 O O . SER B 1 25 ? 44.062 0.976 52.031 1 20.45 25 SER B O 1
ATOM 1621 N N . PRO B 1 26 ? 44.375 -1.021 52.812 1 22.88 26 PRO B N 1
ATOM 1622 C CA . PRO B 1 26 ? 44 -2.371 52.344 1 22.88 26 PRO B CA 1
ATOM 1623 C C . PRO B 1 26 ? 42.5 -2.551 52.156 1 22.88 26 PRO B C 1
ATOM 1625 O O . PRO B 1 26 ? 42.094 -3.328 51.281 1 22.88 26 PRO B O 1
ATOM 1628 N N . MET B 1 27 ? 41.562 -2.045 53.125 1 21.14 27 MET B N 1
ATOM 1629 C CA . MET B 1 27 ? 40.656 -3.002 53.75 1 21.14 27 MET B CA 1
ATOM 1630 C C . MET B 1 27 ? 39.531 -3.4 52.812 1 21.14 27 MET B C 1
ATOM 1632 O O . MET B 1 27 ? 39.219 -2.662 51.875 1 21.14 27 MET B O 1
ATOM 1636 N N . SER B 1 28 ? 38.656 -4.516 53.188 1 22.59 28 SER B N 1
ATOM 1637 C CA . SER B 1 28 ? 37.906 -5.707 52.844 1 22.59 28 SER B CA 1
ATOM 1638 C C . SER B 1 28 ? 36.438 -5.367 52.625 1 22.59 28 SER B C 1
ATOM 1640 O O . SER B 1 28 ? 35.594 -6.266 52.562 1 22.59 28 SER B O 1
ATOM 1642 N N . LYS B 1 29 ? 35.906 -4.176 52.625 1 21.44 29 LYS B N 1
ATOM 1643 C CA . LYS B 1 29 ? 34.5 -4.145 53.062 1 21.44 29 LYS B CA 1
ATOM 1644 C C . LYS B 1 29 ? 33.625 -4.93 52.094 1 21.44 29 LYS B C 1
ATOM 1646 O O . LYS B 1 29 ? 33.688 -4.738 50.906 1 21.44 29 LYS B O 1
ATOM 1651 N N . GLN B 1 30 ? 32.969 -5.961 52.625 1 21.19 30 GLN B N 1
ATOM 1652 C CA . GLN B 1 30 ? 32.094 -7.066 52.219 1 21.19 30 GLN B CA 1
ATOM 1653 C C . GLN B 1 30 ? 30.875 -6.562 51.469 1 21.19 30 GLN B C 1
ATOM 1655 O O . GLN B 1 30 ? 30.578 -7.031 50.344 1 21.19 30 GLN B O 1
ATOM 1660 N N . SER B 1 31 ? 29.672 -6.516 52.094 1 22.92 31 SER B N 1
ATOM 1661 C CA . SER B 1 31 ? 28.406 -7.207 51.906 1 22.92 31 SER B CA 1
ATOM 1662 C C . SER B 1 31 ? 27.438 -6.367 51.062 1 22.92 31 SER B C 1
ATOM 1664 O O . SER B 1 31 ? 26.453 -6.883 50.531 1 22.92 31 SER B O 1
ATOM 1666 N N . SER B 1 32 ? 27.359 -5.008 51.062 1 22.48 32 SER B N 1
ATOM 1667 C CA . SER B 1 32 ? 26 -4.484 51.125 1 22.48 32 SER B CA 1
ATOM 1668 C C . SER B 1 32 ? 25.188 -4.875 49.875 1 22.48 32 SER B C 1
ATOM 1670 O O . SER B 1 32 ? 25.766 -5.215 48.844 1 22.48 32 SER B O 1
ATOM 1672 N N . SER B 1 33 ? 23.672 -4.672 49.969 1 26.72 33 SER B N 1
ATOM 1673 C CA . SER B 1 33 ? 22.281 -4.824 49.594 1 26.72 33 SER B CA 1
ATOM 1674 C C . SER B 1 33 ? 22 -4.203 48.25 1 26.72 33 SER B C 1
ATOM 1676 O O . SER B 1 33 ? 22.547 -3.148 47.906 1 26.72 33 SER B O 1
ATOM 1678 N N . TYR B 1 34 ? 21.531 -5.051 47.312 1 25.19 34 TYR B N 1
ATOM 1679 C CA . TYR B 1 34 ? 21.016 -4.852 45.938 1 25.19 34 TYR B CA 1
ATOM 1680 C C . TYR B 1 34 ? 19.953 -3.76 45.938 1 25.19 34 TYR B C 1
ATOM 1682 O O . TYR B 1 34 ? 18.984 -3.803 46.719 1 25.19 34 TYR B O 1
ATOM 1690 N N . SER B 1 35 ? 20.188 -2.539 45.438 1 23.73 35 SER B N 1
ATOM 1691 C CA . SER B 1 35 ? 19.469 -1.287 45.188 1 23.73 35 SER B CA 1
ATOM 1692 C C . SER B 1 35 ? 18.297 -1.489 44.25 1 23.73 35 SER B C 1
ATOM 1694 O O . SER B 1 35 ? 18.438 -2.158 43.219 1 23.73 35 SER B O 1
ATOM 1696 N N . ASP B 1 36 ? 17.094 -1.383 44.688 1 29.41 36 ASP B N 1
ATOM 1697 C CA . ASP B 1 36 ? 15.734 -1.188 44.219 1 29.41 36 ASP B CA 1
ATOM 1698 C C . ASP B 1 36 ? 15.68 -0.09 43.156 1 29.41 36 ASP B C 1
ATOM 1700 O O . ASP B 1 36 ? 15.602 1.096 43.469 1 29.41 36 ASP B O 1
ATOM 1704 N N . ARG B 1 37 ? 16.422 0.059 42.094 1 28.14 37 ARG B N 1
ATOM 1705 C CA . ARG B 1 37 ? 16.297 1.193 41.188 1 28.14 37 ARG B CA 1
ATOM 1706 C C . ARG B 1 37 ? 14.914 1.246 40.562 1 28.14 37 ARG B C 1
ATOM 1708 O O . ARG B 1 37 ? 14.547 0.359 39.781 1 28.14 37 ARG B O 1
ATOM 1715 N N . ASP B 1 38 ? 13.93 1.737 41.219 1 30.55 38 ASP B N 1
ATOM 1716 C CA . ASP B 1 38 ? 12.625 2.227 40.781 1 30.55 38 ASP B CA 1
ATOM 1717 C C . ASP B 1 38 ? 12.766 3.193 39.594 1 30.55 38 ASP B C 1
ATOM 1719 O O . ASP B 1 38 ? 12.82 4.41 39.812 1 30.55 38 ASP B O 1
ATOM 1723 N N . THR B 1 39 ? 13.664 3.156 38.656 1 31.66 39 THR B N 1
ATOM 1724 C CA . THR B 1 39 ? 13.711 4.18 37.625 1 31.66 39 THR B CA 1
ATOM 1725 C C . THR B 1 39 ? 12.383 4.246 36.875 1 31.66 39 THR B C 1
ATOM 1727 O O . THR B 1 39 ? 12.016 3.314 36.156 1 31.66 39 THR B O 1
ATOM 1730 N N . THR B 1 40 ? 11.367 4.762 37.531 1 32.5 40 THR B N 1
ATOM 1731 C CA . THR B 1 40 ? 10.125 5.191 36.875 1 32.5 40 THR B CA 1
ATOM 1732 C C . THR B 1 40 ? 10.43 5.98 35.625 1 32.5 40 THR B C 1
ATOM 1734 O O . THR B 1 40 ? 11.258 6.887 35.625 1 32.5 40 THR B O 1
ATOM 1737 N N . GLU B 1 41 ? 10.398 5.367 34.469 1 33.44 41 GLU B N 1
ATOM 1738 C CA . GLU B 1 41 ? 10.352 5.832 33.062 1 33.44 41 GLU B CA 1
ATOM 1739 C C . GLU B 1 41 ? 9.469 7.066 32.938 1 33.44 41 GLU B C 1
ATOM 1741 O O . GLU B 1 41 ? 8.25 6.953 32.812 1 33.44 41 GLU B O 1
ATOM 1746 N N . ASP B 1 42 ? 9.609 8.047 33.781 1 31.92 42 ASP B N 1
ATOM 1747 C CA . ASP B 1 42 ? 8.844 9.289 33.781 1 31.92 42 ASP B CA 1
ATOM 1748 C C . ASP B 1 42 ? 8.891 9.977 32.406 1 31.92 42 ASP B C 1
ATOM 1750 O O . ASP B 1 42 ? 8.336 11.062 32.25 1 31.92 42 ASP B O 1
ATOM 1754 N N . ASP B 1 43 ? 9.969 9.797 31.547 1 36.5 43 ASP B N 1
ATOM 1755 C CA . ASP B 1 43 ? 10.266 10.914 30.656 1 36.5 43 ASP B CA 1
ATOM 1756 C C . ASP B 1 43 ? 9.156 11.109 29.625 1 36.5 43 ASP B C 1
ATOM 1758 O O . ASP B 1 43 ? 9.258 10.617 28.5 1 36.5 43 ASP B O 1
ATOM 1762 N N . SER B 1 44 ? 8.008 10.836 29.859 1 37.19 44 SER B N 1
ATOM 1763 C CA . SER B 1 44 ? 7.051 11.406 28.906 1 37.19 44 SER B CA 1
ATOM 1764 C C . SER B 1 44 ? 7.32 12.891 28.672 1 37.19 44 SER B C 1
ATOM 1766 O O . SER B 1 44 ? 6.809 13.742 29.406 1 37.19 44 SER B O 1
ATOM 1768 N N . GLU B 1 45 ? 8.555 13.445 28.531 1 41.16 45 GLU B N 1
ATOM 1769 C CA . GLU B 1 45 ? 8.766 14.867 28.25 1 41.16 45 GLU B CA 1
ATOM 1770 C C . GLU B 1 45 ? 7.785 15.375 27.203 1 41.16 45 GLU B C 1
ATOM 1772 O O . GLU B 1 45 ? 7.57 14.711 26.188 1 41.16 45 GLU B O 1
ATOM 1777 N N . SER B 1 46 ? 6.848 16.156 27.5 1 42.38 46 SER B N 1
ATOM 1778 C CA . SER B 1 46 ? 5.805 16.891 26.781 1 42.38 46 SER B CA 1
ATOM 1779 C C . SER B 1 46 ? 6.355 17.531 25.516 1 42.38 46 SER B C 1
ATOM 1781 O O . SER B 1 46 ? 7.441 18.109 25.516 1 42.38 46 SER B O 1
ATOM 1783 N N . LEU B 1 47 ? 6.125 17.203 24.312 1 48.53 47 LEU B N 1
ATOM 1784 C CA . LEU B 1 47 ? 6.332 17.891 23.047 1 48.53 47 LEU B CA 1
ATOM 1785 C C . LEU B 1 47 ? 6.242 19.406 23.234 1 48.53 47 LEU B C 1
ATOM 1787 O O . LEU B 1 47 ? 6.727 20.172 22.406 1 48.53 47 LEU B O 1
ATOM 1791 N N . GLU B 1 48 ? 5.625 19.891 24.266 1 49.84 48 GLU B N 1
ATOM 1792 C CA . GLU B 1 48 ? 5.504 21.312 24.531 1 49.84 48 GLU B CA 1
ATOM 1793 C C . GLU B 1 48 ? 6.871 21.953 24.781 1 49.84 48 GLU B C 1
ATOM 1795 O O . GLU B 1 48 ? 7.121 23.078 24.359 1 49.84 48 GLU B O 1
ATOM 1800 N N . ASP B 1 49 ? 7.832 21.281 25.594 1 49.81 49 ASP B N 1
ATOM 1801 C CA . ASP B 1 49 ? 9.055 21.906 26.078 1 49.81 49 ASP B CA 1
ATOM 1802 C C . ASP B 1 49 ? 10.211 21.688 25.109 1 49.81 49 ASP B C 1
ATOM 1804 O O . ASP B 1 49 ? 11.336 22.141 25.359 1 49.81 49 ASP B O 1
ATOM 1808 N N . MET B 1 50 ? 10.047 20.891 24.141 1 55.16 50 MET B N 1
ATOM 1809 C CA . MET B 1 50 ? 11.195 20.656 23.281 1 55.16 50 MET B CA 1
ATOM 1810 C C . MET B 1 50 ? 11.375 21.812 22.281 1 55.16 50 MET B C 1
ATOM 1812 O O . MET B 1 50 ? 10.398 22.281 21.703 1 55.16 50 MET B O 1
ATOM 1816 N N . ASP B 1 51 ? 12.422 22.438 22.391 1 65.44 51 ASP B N 1
ATOM 1817 C CA . ASP B 1 51 ? 12.828 23.438 21.391 1 65.44 51 ASP B CA 1
ATOM 1818 C C . ASP B 1 51 ? 12.578 22.922 19.969 1 65.44 51 ASP B C 1
ATOM 1820 O O . ASP B 1 51 ? 12.547 21.719 19.734 1 65.44 51 ASP B O 1
ATOM 1824 N N . PHE B 1 52 ? 11.992 23.703 19.312 1 65.62 52 PHE B N 1
ATOM 1825 C CA . PHE B 1 52 ? 11.648 23.469 17.922 1 65.62 52 PHE B CA 1
ATOM 1826 C C . PHE B 1 52 ? 12.68 22.562 17.25 1 65.62 52 PHE B C 1
ATOM 1828 O O . PHE B 1 52 ? 12.32 21.609 16.562 1 65.62 52 PHE B O 1
ATOM 1835 N N . LEU B 1 53 ? 13.961 22.891 17.625 1 74.19 53 LEU B N 1
ATOM 1836 C CA . LEU B 1 53 ? 15.039 22.156 17 1 74.19 53 LEU B CA 1
ATOM 1837 C C . LEU B 1 53 ? 15.078 20.719 17.5 1 74.19 53 LEU B C 1
ATOM 1839 O O . LEU B 1 53 ? 15.32 19.781 16.719 1 74.19 53 LEU B O 1
ATOM 1843 N N . SER B 1 54 ? 14.828 20.562 18.766 1 80.19 54 SER B N 1
ATOM 1844 C CA . SER B 1 54 ? 14.844 19.219 19.344 1 80.19 54 SER B CA 1
ATOM 1845 C C . SER B 1 54 ? 13.68 18.375 18.812 1 80.19 54 SER B C 1
ATOM 1847 O O . SER B 1 54 ? 13.844 17.188 18.562 1 80.19 54 SER B O 1
ATOM 1849 N N . ARG B 1 55 ? 12.562 18.938 18.578 1 74.81 55 ARG B N 1
ATOM 1850 C CA . ARG B 1 55 ? 11.406 18.234 18.031 1 74.81 55 ARG B CA 1
ATOM 1851 C C . ARG B 1 55 ? 11.664 17.781 16.609 1 74.81 55 ARG B C 1
ATOM 1853 O O . ARG B 1 55 ? 11.328 16.656 16.234 1 74.81 55 ARG B O 1
ATOM 1860 N N . GLN B 1 56 ? 12.305 18.719 15.875 1 77.75 56 GLN B N 1
ATOM 1861 C CA . GLN B 1 56 ? 12.609 18.375 14.484 1 77.75 56 GLN B CA 1
ATOM 1862 C C . GLN B 1 56 ? 13.586 17.203 14.406 1 77.75 56 GLN B C 1
ATOM 1864 O O . GLN B 1 56 ? 13.422 16.312 13.57 1 77.75 56 GLN B O 1
ATOM 1869 N N . LYS B 1 57 ? 14.5 17.312 15.383 1 84.44 57 LYS B N 1
ATOM 1870 C CA . LYS B 1 57 ? 15.484 16.219 15.422 1 84.44 57 LYS B CA 1
ATOM 1871 C C . LYS B 1 57 ? 14.82 14.898 15.797 1 84.44 57 LYS B C 1
ATOM 1873 O O . LYS B 1 57 ? 15.156 13.852 15.242 1 84.44 57 LYS B O 1
ATOM 1878 N N . LYS B 1 58 ? 13.93 15.008 16.672 1 84.06 58 LYS B N 1
ATOM 1879 C CA . LYS B 1 58 ? 13.219 13.812 17.109 1 84.06 58 LYS B CA 1
ATOM 1880 C C . LYS B 1 58 ? 12.367 13.242 15.977 1 84.06 58 LYS B C 1
ATOM 1882 O O . LYS B 1 58 ? 12.383 12.039 15.719 1 84.06 58 LYS B O 1
ATOM 1887 N N . LEU B 1 59 ? 11.719 14.102 15.258 1 80.56 59 LEU B N 1
ATOM 1888 C CA . LEU B 1 59 ? 10.883 13.68 14.141 1 80.56 59 LEU B CA 1
ATOM 1889 C C . LEU B 1 59 ? 11.727 13.055 13.031 1 80.56 59 LEU B C 1
ATOM 1891 O O . LEU B 1 59 ? 11.336 12.039 12.453 1 80.56 59 LEU B O 1
ATOM 1895 N N . GLN B 1 60 ? 12.875 13.719 12.867 1 85.56 60 GLN B N 1
ATOM 1896 C CA . GLN B 1 60 ? 13.758 13.188 11.836 1 85.56 60 GLN B CA 1
ATOM 1897 C C . GLN B 1 60 ? 14.289 11.812 12.227 1 85.56 60 GLN B C 1
ATOM 1899 O O . GLN B 1 60 ? 14.406 10.922 11.383 1 85.56 60 GLN B O 1
ATOM 1904 N N . ALA B 1 61 ? 14.633 11.766 13.57 1 90 61 ALA B N 1
ATOM 1905 C CA . ALA B 1 61 ? 15.141 10.477 14.055 1 90 61 ALA B CA 1
ATOM 1906 C C . ALA B 1 61 ? 14.062 9.406 13.977 1 90 61 ALA B C 1
ATOM 1908 O O . ALA B 1 61 ? 14.336 8.273 13.57 1 90 61 ALA B O 1
ATOM 1909 N N . GLU B 1 62 ? 12.836 9.82 14.297 1 84.94 62 GLU B N 1
ATOM 1910 C CA . GLU B 1 62 ? 11.703 8.898 14.234 1 84.94 62 GLU B CA 1
ATOM 1911 C C . GLU B 1 62 ? 11.406 8.484 12.797 1 84.94 62 GLU B C 1
ATOM 1913 O O . GLU B 1 62 ? 11.156 7.305 12.523 1 84.94 62 GLU B O 1
ATOM 1918 N N . ALA B 1 63 ? 11.586 9.383 11.984 1 84.75 63 ALA B N 1
ATOM 1919 C CA . ALA B 1 63 ? 11.336 9.094 10.57 1 84.75 63 ALA B CA 1
ATOM 1920 C C . ALA B 1 63 ? 12.406 8.172 10.008 1 84.75 63 ALA B C 1
ATOM 1922 O O . ALA B 1 63 ? 12.102 7.266 9.227 1 84.75 63 ALA B O 1
ATOM 1923 N N . LYS B 1 64 ? 13.609 8.484 10.445 1 86.38 64 LYS B N 1
ATOM 1924 C CA . LYS B 1 64 ? 14.703 7.637 9.977 1 86.38 64 LYS B CA 1
ATOM 1925 C C . LYS B 1 64 ? 14.539 6.203 10.469 1 86.38 64 LYS B C 1
ATOM 1927 O O . LYS B 1 64 ? 14.789 5.254 9.719 1 86.38 64 LYS B O 1
ATOM 1932 N N . LEU B 1 65 ? 14.102 6.137 11.734 1 89.06 65 LEU B N 1
ATOM 1933 C CA . LEU B 1 65 ? 13.867 4.809 12.297 1 89.06 65 LEU B CA 1
ATOM 1934 C C . LEU B 1 65 ? 12.719 4.113 11.578 1 89.06 65 LEU B C 1
ATOM 1936 O O . LEU B 1 65 ? 12.805 2.922 11.266 1 89.06 65 LEU B O 1
ATOM 1940 N N . ALA B 1 66 ? 11.734 4.809 11.266 1 88.5 66 ALA B N 1
ATOM 1941 C CA . ALA B 1 66 ? 10.578 4.258 10.555 1 88.5 66 ALA B CA 1
ATOM 1942 C C . ALA B 1 66 ? 10.977 3.768 9.164 1 88.5 66 ALA B C 1
ATOM 1944 O O . ALA B 1 66 ? 10.547 2.693 8.734 1 88.5 66 ALA B O 1
ATOM 1945 N N . LEU B 1 67 ? 11.836 4.516 8.578 1 87.19 67 LEU B N 1
ATOM 1946 C CA . LEU B 1 67 ? 12.273 4.156 7.234 1 87.19 67 LEU B CA 1
ATOM 1947 C C . LEU B 1 67 ? 13.117 2.889 7.262 1 87.19 67 LEU B C 1
ATOM 1949 O O . LEU B 1 67 ? 12.992 2.037 6.379 1 87.19 67 LEU B O 1
ATOM 1953 N N . ALA B 1 68 ? 13.922 2.857 8.359 1 91.88 68 ALA B N 1
ATOM 1954 C CA . ALA B 1 68 ? 14.789 1.688 8.484 1 91.88 68 ALA B CA 1
ATOM 1955 C C . ALA B 1 68 ? 13.969 0.417 8.695 1 91.88 68 ALA B C 1
ATOM 1957 O O . ALA B 1 68 ? 14.352 -0.662 8.242 1 91.88 68 ALA B O 1
ATOM 1958 N N . MET B 1 69 ? 12.82 0.705 9.305 1 92.5 69 MET B N 1
ATOM 1959 C CA . MET B 1 69 ? 12 -0.447 9.656 1 92.5 69 MET B CA 1
ATOM 1960 C C . MET B 1 69 ? 10.977 -0.738 8.562 1 92.5 69 MET B C 1
ATOM 1962 O O . MET B 1 69 ? 10.312 -1.779 8.586 1 92.5 69 MET B O 1
ATOM 1966 N N . ALA B 1 70 ? 10.953 0.101 7.648 1 93.25 70 ALA B N 1
ATOM 1967 C CA . ALA B 1 70 ? 9.875 0.031 6.66 1 93.25 70 ALA B CA 1
ATOM 1968 C C . ALA B 1 70 ? 10.016 -1.211 5.785 1 93.25 70 ALA B C 1
ATOM 1970 O O . ALA B 1 70 ? 9.047 -1.933 5.559 1 93.25 70 ALA B O 1
ATOM 1971 N N . LYS B 1 71 ? 11.227 -1.453 5.336 1 92.69 71 LYS B N 1
ATOM 1972 C CA . LYS B 1 71 ? 11.43 -2.562 4.406 1 92.69 71 LYS B CA 1
ATOM 1973 C C . LYS B 1 71 ? 11.164 -3.902 5.086 1 92.69 71 LYS B C 1
ATOM 1975 O O . LYS B 1 71 ? 10.375 -4.707 4.594 1 92.69 71 LYS B O 1
ATOM 1980 N N . PRO B 1 72 ? 11.789 -4.117 6.348 1 94.44 72 PRO B N 1
ATOM 1981 C CA . PRO B 1 72 ? 11.469 -5.367 7.039 1 94.44 72 PRO B CA 1
ATOM 1982 C C . PRO B 1 72 ? 9.984 -5.496 7.367 1 94.44 72 PRO B C 1
ATOM 1984 O O . PRO B 1 72 ? 9.43 -6.594 7.301 1 94.44 72 PRO B O 1
ATOM 1987 N N . MET B 1 73 ? 9.352 -4.406 7.613 1 90.94 73 MET B N 1
ATOM 1988 C CA . MET B 1 73 ? 7.926 -4.43 7.949 1 90.94 73 MET B CA 1
ATOM 1989 C C . MET B 1 73 ? 7.082 -4.75 6.719 1 90.94 73 MET B C 1
ATOM 1991 O O . MET B 1 73 ? 6.121 -5.516 6.805 1 90.94 73 MET B O 1
ATOM 1995 N N . ALA B 1 74 ? 7.477 -4.133 5.672 1 95.44 74 ALA B N 1
ATOM 1996 C CA . ALA B 1 74 ? 6.781 -4.414 4.422 1 95.44 74 ALA B CA 1
ATOM 1997 C C . ALA B 1 74 ? 6.895 -5.891 4.055 1 95.44 74 ALA B C 1
ATOM 1999 O O . ALA B 1 74 ? 5.906 -6.516 3.656 1 95.44 74 ALA B O 1
ATOM 2000 N N . LYS B 1 75 ? 8.094 -6.473 4.316 1 93.88 75 LYS B N 1
ATOM 2001 C CA . LYS B 1 75 ? 8.297 -7.895 4.043 1 93.88 75 LYS B CA 1
ATOM 2002 C C . LYS B 1 75 ? 7.426 -8.758 4.953 1 93.88 75 LYS B C 1
ATOM 2004 O O . LYS B 1 75 ? 6.832 -9.734 4.5 1 93.88 75 LYS B O 1
ATOM 2009 N N . MET B 1 76 ? 7.32 -8.297 6.172 1 93.38 76 MET B N 1
ATOM 2010 C CA . MET B 1 76 ? 6.492 -9.023 7.129 1 93.38 76 MET B CA 1
ATOM 2011 C C . MET B 1 76 ? 5.02 -8.961 6.738 1 93.38 76 MET B C 1
ATOM 2013 O O . MET B 1 76 ? 4.312 -9.969 6.809 1 93.38 76 MET B O 1
ATOM 2017 N N . GLN B 1 77 ? 4.645 -7.762 6.316 1 92.75 77 GLN B N 1
ATOM 2018 C CA . GLN B 1 77 ? 3.252 -7.582 5.922 1 92.75 77 GLN B CA 1
ATOM 2019 C C . GLN B 1 77 ? 2.902 -8.461 4.723 1 92.75 77 GLN B C 1
ATOM 2021 O O . GLN B 1 77 ? 1.861 -9.117 4.707 1 92.75 77 GLN B O 1
ATOM 2026 N N . VAL B 1 78 ? 3.836 -8.484 3.875 1 93.75 78 VAL B N 1
ATOM 2027 C CA . VAL B 1 78 ? 3.596 -9.289 2.68 1 93.75 78 VAL B CA 1
ATOM 2028 C C . VAL B 1 78 ? 3.57 -10.766 3.047 1 93.75 78 VAL B C 1
ATOM 2030 O O . VAL B 1 78 ? 2.734 -11.523 2.545 1 93.75 78 VAL B O 1
ATOM 2033 N N . GLU B 1 79 ? 4.469 -11.172 3.961 1 91.62 79 GLU B N 1
ATOM 2034 C CA . GLU B 1 79 ? 4.488 -12.562 4.402 1 91.62 79 GLU B CA 1
ATOM 2035 C C . GLU B 1 79 ? 3.193 -12.938 5.121 1 91.62 79 GLU B C 1
ATOM 2037 O O . GLU B 1 79 ? 2.66 -14.031 4.926 1 91.62 79 GLU B O 1
ATOM 2042 N N . VAL B 1 80 ? 2.684 -11.953 5.895 1 92.38 80 VAL B N 1
ATOM 2043 C CA . VAL B 1 80 ? 1.423 -12.172 6.594 1 92.38 80 VAL B CA 1
ATOM 2044 C C . VAL B 1 80 ? 0.286 -12.297 5.582 1 92.38 80 VAL B C 1
ATOM 2046 O O . VAL B 1 80 ? -0.548 -13.203 5.684 1 92.38 80 VAL B O 1
ATOM 2049 N N . GLU B 1 81 ? 0.328 -11.453 4.535 1 89.06 81 GLU B N 1
ATOM 2050 C CA . GLU B 1 81 ? -0.705 -11.484 3.504 1 89.06 81 GLU B CA 1
ATOM 2051 C C . GLU B 1 81 ? -0.626 -12.773 2.686 1 89.06 81 GLU B C 1
ATOM 2053 O O . GLU B 1 81 ? -1.655 -13.328 2.301 1 89.06 81 GLU B O 1
ATOM 2058 N N . LYS B 1 82 ? 0.665 -13.188 2.561 1 87.75 82 LYS B N 1
ATOM 2059 C CA . LYS B 1 82 ? 0.869 -14.445 1.854 1 87.75 82 LYS B CA 1
ATOM 2060 C C . LYS B 1 82 ? 0.229 -15.609 2.609 1 87.75 82 LYS B C 1
ATOM 2062 O O . LYS B 1 82 ? -0.393 -16.484 2.002 1 87.75 82 LYS B O 1
ATOM 2067 N N . GLN B 1 83 ? 0.367 -15.562 3.922 1 87.62 83 GLN B N 1
ATOM 2068 C CA . GLN B 1 83 ? -0.168 -16.625 4.766 1 87.62 83 GLN B CA 1
ATOM 2069 C C . GLN B 1 83 ? -1.692 -16.594 4.801 1 87.62 83 GLN B C 1
ATOM 2071 O O . GLN B 1 83 ? -2.342 -17.625 4.988 1 87.62 83 GLN B O 1
ATOM 2076 N N . ASN B 1 84 ? -2.213 -15.367 4.559 1 85.88 84 ASN B N 1
ATOM 2077 C CA . ASN B 1 84 ? -3.658 -15.188 4.652 1 85.88 84 ASN B CA 1
ATOM 2078 C C . ASN B 1 84 ? -4.336 -15.383 3.299 1 85.88 84 ASN B C 1
ATOM 2080 O O . ASN B 1 84 ? -5.559 -15.539 3.229 1 85.88 84 ASN B O 1
ATOM 2084 N N . ARG B 1 85 ? -3.504 -15.32 2.232 1 82.88 85 ARG B N 1
ATOM 2085 C CA . ARG B 1 85 ? -4.059 -15.516 0.896 1 82.88 85 ARG B CA 1
ATOM 2086 C C . ARG B 1 85 ? -4.594 -16.938 0.726 1 82.88 85 ARG B C 1
ATOM 2088 O O . ARG B 1 85 ? -4.176 -17.844 1.439 1 82.88 85 ARG B O 1
ATOM 2095 N N . LYS B 1 86 ? -5.539 -17 -0.187 1 75.94 86 LYS B N 1
ATOM 2096 C CA . LYS B 1 86 ? -6.094 -18.312 -0.494 1 75.94 86 LYS B CA 1
ATOM 2097 C C . LYS B 1 86 ? -4.992 -19.297 -0.89 1 75.94 86 LYS B C 1
ATOM 2099 O O . LYS B 1 86 ? -4.086 -18.953 -1.651 1 75.94 86 LYS B O 1
ATOM 2104 N N . LYS B 1 87 ? -4.945 -20.406 -0.179 1 81.88 87 LYS B N 1
ATOM 2105 C CA . LYS B 1 87 ? -3.947 -21.438 -0.454 1 81.88 87 LYS B CA 1
ATOM 2106 C C . LYS B 1 87 ? -4.09 -21.984 -1.875 1 81.88 87 LYS B C 1
ATOM 2108 O O . LYS B 1 87 ? -5.203 -22.109 -2.389 1 81.88 87 LYS B O 1
ATOM 2113 N N . SER B 1 88 ? -3.043 -22.078 -2.506 1 88.69 88 SER B N 1
ATOM 2114 C CA . SER B 1 88 ? -3 -22.656 -3.85 1 88.69 88 SER B CA 1
ATOM 2115 C C . SER B 1 88 ? -3.639 -24.031 -3.885 1 88.69 88 SER B C 1
ATOM 2117 O O . SER B 1 88 ? -3.379 -24.859 -3.014 1 88.69 88 SER B O 1
ATOM 2119 N N . PRO B 1 89 ? -4.562 -24.297 -4.789 1 88.06 89 PRO B N 1
ATOM 2120 C CA . PRO B 1 89 ? -5.211 -25.594 -4.914 1 88.06 89 PRO B CA 1
ATOM 2121 C C . PRO B 1 89 ? -4.301 -26.656 -5.543 1 88.06 89 PRO B C 1
ATOM 2123 O O . PRO B 1 89 ? -4.738 -27.781 -5.797 1 88.06 89 PRO B O 1
ATOM 2126 N N . VAL B 1 90 ? -3.072 -26.266 -5.797 1 91.06 90 VAL B N 1
ATOM 2127 C CA . VAL B 1 90 ? -2.182 -27.125 -6.57 1 91.06 90 VAL B CA 1
ATOM 2128 C C . VAL B 1 90 ? -1.992 -28.469 -5.848 1 91.06 90 VAL B C 1
ATOM 2130 O O . VAL B 1 90 ? -1.984 -29.516 -6.48 1 91.06 90 VAL B O 1
ATOM 2133 N N . ALA B 1 91 ? -1.888 -28.453 -4.523 1 89.06 91 ALA B N 1
ATOM 2134 C CA . ALA B 1 91 ? -1.711 -29.672 -3.754 1 89.06 91 ALA B CA 1
ATOM 2135 C C . ALA B 1 91 ? -2.916 -30.594 -3.912 1 89.06 91 ALA B C 1
ATOM 2137 O O . ALA B 1 91 ? -2.766 -31.828 -3.979 1 89.06 91 ALA B O 1
ATOM 2138 N N . ASP B 1 92 ? -4.062 -30.031 -4.094 1 89.12 92 ASP B N 1
ATOM 2139 C CA . ASP B 1 92 ? -5.293 -30.797 -4.246 1 89.12 92 ASP B CA 1
ATOM 2140 C C . ASP B 1 92 ? -5.461 -31.281 -5.684 1 89.12 92 ASP B C 1
ATOM 2142 O O . ASP B 1 92 ? -6 -32.375 -5.914 1 89.12 92 ASP B O 1
ATOM 2146 N N . LEU B 1 93 ? -4.953 -30.531 -6.594 1 88.81 93 LEU B N 1
ATOM 2147 C CA . LEU B 1 93 ? -5.145 -30.828 -8.016 1 88.81 93 LEU B CA 1
ATOM 2148 C C . LEU B 1 93 ? -4.074 -31.781 -8.523 1 88.81 93 LEU B C 1
ATOM 2150 O O . LEU B 1 93 ? -4.273 -32.469 -9.531 1 88.81 93 LEU B O 1
ATOM 2154 N N . LEU B 1 94 ? -2.938 -31.703 -7.781 1 90.94 94 LEU B N 1
ATOM 2155 C CA . LEU B 1 94 ? -1.848 -32.625 -8.125 1 90.94 94 LEU B CA 1
ATOM 2156 C C . LEU B 1 94 ? -1.427 -33.438 -6.918 1 90.94 94 LEU B C 1
ATOM 2158 O O . LEU B 1 94 ? -0.274 -33.375 -6.484 1 90.94 94 LEU B O 1
ATOM 2162 N N . PRO B 1 95 ? -2.252 -34.344 -6.422 1 90.38 95 PRO B N 1
ATOM 2163 C CA . PRO B 1 95 ? -2 -35.094 -5.184 1 90.38 95 PRO B CA 1
ATOM 2164 C C . PRO B 1 95 ? -0.797 -36.031 -5.289 1 90.38 95 PRO B C 1
ATOM 2166 O O . PRO B 1 95 ? -0.158 -36.344 -4.281 1 90.38 95 PRO B O 1
ATOM 2169 N N . HIS B 1 96 ? -0.512 -36.438 -6.434 1 90.31 96 HIS B N 1
ATOM 2170 C CA . HIS B 1 96 ? 0.58 -37.375 -6.625 1 90.31 96 HIS B CA 1
ATOM 2171 C C . HIS B 1 96 ? 1.919 -36.656 -6.75 1 90.31 96 HIS B C 1
ATOM 2173 O O . HIS B 1 96 ? 2.961 -37.312 -6.898 1 90.31 96 HIS B O 1
ATOM 2179 N N . MET B 1 97 ? 1.874 -35.281 -6.629 1 89.44 97 MET B N 1
ATOM 2180 C CA . MET B 1 97 ? 3.094 -34.5 -6.734 1 89.44 97 MET B CA 1
ATOM 2181 C C . MET B 1 97 ? 3.178 -33.469 -5.602 1 89.44 97 MET B C 1
ATOM 2183 O O . MET B 1 97 ? 3.227 -32.281 -5.844 1 89.44 97 MET B O 1
ATOM 2187 N N . PRO B 1 98 ? 3.26 -33.969 -4.395 1 88.19 98 PRO B N 1
ATOM 2188 C CA . PRO B 1 98 ? 3.225 -33.031 -3.254 1 88.19 98 PRO B CA 1
ATOM 2189 C C . PRO B 1 98 ? 4.422 -32.094 -3.219 1 88.19 98 PRO B C 1
ATOM 2191 O O . PRO B 1 98 ? 4.312 -30.984 -2.717 1 88.19 98 PRO B O 1
ATOM 2194 N N . HIS B 1 99 ? 5.504 -32.531 -3.764 1 91.19 99 HIS B N 1
ATOM 2195 C CA . HIS B 1 99 ? 6.719 -31.719 -3.729 1 91.19 99 HIS B CA 1
ATOM 2196 C C . HIS B 1 99 ? 6.582 -30.469 -4.598 1 91.19 99 HIS B C 1
ATOM 2198 O O . HIS B 1 99 ? 7.266 -29.469 -4.375 1 91.19 99 HIS B O 1
ATOM 2204 N N . ILE B 1 100 ? 5.715 -30.484 -5.617 1 92.5 100 ILE B N 1
ATOM 2205 C CA . ILE B 1 100 ? 5.535 -29.375 -6.547 1 92.5 100 ILE B CA 1
ATOM 2206 C C . ILE B 1 100 ? 4.91 -28.188 -5.816 1 92.5 100 ILE B C 1
ATOM 2208 O O . ILE B 1 100 ? 5.348 -27.047 -5.988 1 92.5 100 ILE B O 1
ATOM 2212 N N . SER B 1 101 ? 3.879 -28.516 -5 1 89.06 101 SER B N 1
ATOM 2213 C CA . SER B 1 101 ? 3.242 -27.469 -4.211 1 89.06 101 SER B CA 1
ATOM 2214 C C . SER B 1 101 ? 4.25 -26.766 -3.309 1 89.06 101 SER B C 1
ATOM 2216 O O . SER B 1 101 ? 4.254 -25.531 -3.209 1 89.06 101 SER B O 1
ATOM 2218 N N . GLU B 1 102 ? 5.129 -27.516 -2.668 1 89.88 102 GLU B N 1
ATOM 2219 C CA . GLU B 1 102 ? 6.152 -26.953 -1.792 1 89.88 102 GLU B CA 1
ATOM 2220 C C . GLU B 1 102 ? 7.145 -26.094 -2.578 1 89.88 102 GLU B C 1
ATOM 2222 O O . GLU B 1 102 ? 7.531 -25.016 -2.129 1 89.88 102 GLU B O 1
ATOM 2227 N N . CYS B 1 103 ? 7.488 -26.625 -3.773 1 91.06 103 CYS B N 1
ATOM 2228 C CA . CYS B 1 103 ? 8.438 -25.906 -4.609 1 91.06 103 CYS B CA 1
ATOM 2229 C C . CYS B 1 103 ? 7.852 -24.578 -5.094 1 91.06 103 CYS B C 1
ATOM 2231 O O . CYS B 1 103 ? 8.547 -23.562 -5.156 1 91.06 103 CYS B O 1
ATOM 2233 N N . LEU B 1 104 ? 6.559 -24.578 -5.395 1 91.12 104 LEU B N 1
ATOM 2234 C CA . LEU B 1 104 ? 5.879 -23.359 -5.84 1 91.12 104 LEU B CA 1
ATOM 2235 C C . LEU B 1 104 ? 5.785 -22.344 -4.711 1 91.12 104 LEU B C 1
ATOM 2237 O O . LEU B 1 104 ? 6.016 -21.156 -4.926 1 91.12 104 LEU B O 1
ATOM 2241 N N . MET B 1 105 ? 5.582 -22.859 -3.484 1 86.69 105 MET B N 1
ATOM 2242 C CA . MET B 1 105 ? 5.465 -21.984 -2.316 1 86.69 105 MET B CA 1
ATOM 2243 C C . MET B 1 105 ? 6.801 -21.328 -1.992 1 86.69 105 MET B C 1
ATOM 2245 O O . MET B 1 105 ? 6.84 -20.156 -1.615 1 86.69 105 MET B O 1
ATOM 2249 N N . LYS B 1 106 ? 7.84 -22.125 -2.277 1 89.5 106 LYS B N 1
ATOM 2250 C CA . LYS B 1 106 ? 9.18 -21.641 -1.957 1 89.5 106 LYS B CA 1
ATOM 2251 C C . LYS B 1 106 ? 9.812 -20.938 -3.16 1 89.5 106 LYS B C 1
ATOM 2253 O O . LYS B 1 106 ? 10.945 -20.469 -3.082 1 89.5 106 LYS B O 1
ATOM 2258 N N . ARG B 1 107 ? 9.148 -20.953 -4.266 1 90.38 107 ARG B N 1
ATOM 2259 C CA . ARG B 1 107 ? 9.641 -20.359 -5.504 1 90.38 107 ARG B CA 1
ATOM 2260 C C . ARG B 1 107 ? 10.961 -20.984 -5.926 1 90.38 107 ARG B C 1
ATOM 2262 O O . ARG B 1 107 ? 11.914 -20.281 -6.258 1 90.38 107 ARG B O 1
ATOM 2269 N N . SER B 1 108 ? 10.914 -22.297 -5.82 1 92.44 108 SER B N 1
ATOM 2270 C CA . SER B 1 108 ? 12.133 -23.047 -6.109 1 92.44 108 SER B CA 1
ATOM 2271 C C . SER B 1 108 ? 11.867 -24.172 -7.102 1 92.44 108 SER B C 1
ATOM 2273 O O . SER B 1 108 ? 12.469 -25.234 -7.012 1 92.44 108 SER B O 1
ATOM 2275 N N . LEU B 1 109 ? 11 -23.906 -8 1 91.38 109 LEU B N 1
ATOM 2276 C CA . LEU B 1 109 ? 10.68 -24.922 -9 1 91.38 109 LEU B CA 1
ATOM 2277 C C . LEU B 1 109 ? 11.812 -25.062 -10.016 1 91.38 109 LEU B C 1
ATOM 2279 O O . LEU B 1 109 ? 12.227 -24.078 -10.625 1 91.38 109 LEU B O 1
ATOM 2283 N N . LYS B 1 110 ? 12.336 -26.234 -10.125 1 91.75 110 LYS B N 1
ATOM 2284 C CA . LYS B 1 110 ? 13.445 -26.531 -11.023 1 91.75 110 LYS B CA 1
ATOM 2285 C C . LYS B 1 110 ? 12.977 -27.312 -12.25 1 91.75 110 LYS B C 1
ATOM 2287 O O . LYS B 1 110 ? 11.922 -27.953 -12.211 1 91.75 110 LYS B O 1
ATOM 2292 N N . PRO B 1 111 ? 13.742 -27.344 -13.266 1 90.69 111 PRO B N 1
ATOM 2293 C CA . PRO B 1 111 ? 13.391 -28.078 -14.477 1 90.69 111 PRO B CA 1
ATOM 2294 C C . PRO B 1 111 ? 13.234 -29.578 -14.242 1 90.69 111 PRO B C 1
ATOM 2296 O O . PRO B 1 111 ? 12.375 -30.219 -14.852 1 90.69 111 PRO B O 1
ATOM 2299 N N . THR B 1 112 ? 13.93 -30.078 -13.32 1 92.44 112 THR B N 1
ATOM 2300 C CA . THR B 1 112 ? 13.859 -31.5 -13.023 1 92.44 112 THR B CA 1
ATOM 2301 C C . THR B 1 112 ? 12.5 -31.875 -12.445 1 92.44 112 THR B C 1
ATOM 2303 O O . THR B 1 112 ? 12.023 -33 -12.641 1 92.44 112 THR B O 1
ATOM 2306 N N . ASP B 1 113 ? 11.938 -30.906 -11.797 1 92 113 ASP B N 1
ATOM 2307 C CA . ASP B 1 113 ? 10.617 -31.141 -11.211 1 92 113 ASP B CA 1
ATOM 2308 C C . ASP B 1 113 ? 9.547 -31.234 -12.297 1 92 113 ASP B C 1
ATOM 2310 O O . ASP B 1 113 ? 8.469 -31.781 -12.062 1 92 113 ASP B O 1
ATOM 2314 N N . LEU B 1 114 ? 9.875 -30.797 -13.562 1 92.38 114 LEU B N 1
ATOM 2315 C CA . LEU B 1 114 ? 8.898 -30.703 -14.633 1 92.38 114 LEU B CA 1
ATOM 2316 C C . LEU B 1 114 ? 8.969 -31.922 -15.547 1 92.38 114 LEU B C 1
ATOM 2318 O O . LEU B 1 114 ? 8.055 -32.156 -16.344 1 92.38 114 LEU B O 1
ATOM 2322 N N . ARG B 1 115 ? 9.992 -32.719 -15.461 1 88.75 115 ARG B N 1
ATOM 2323 C CA . ARG B 1 115 ? 10.297 -33.781 -16.406 1 88.75 115 ARG B CA 1
ATOM 2324 C C . ARG B 1 115 ? 9.172 -34.812 -16.453 1 88.75 115 ARG B C 1
ATOM 2326 O O . ARG B 1 115 ? 8.82 -35.281 -17.531 1 88.75 115 ARG B O 1
ATOM 2333 N N . ASP B 1 116 ? 8.539 -35.125 -15.328 1 84.81 116 ASP B N 1
ATOM 2334 C CA . ASP B 1 116 ? 7.543 -36.188 -15.297 1 84.81 116 ASP B CA 1
ATOM 2335 C C . ASP B 1 116 ? 6.125 -35.594 -15.312 1 84.81 116 ASP B C 1
ATOM 2337 O O . ASP B 1 116 ? 5.156 -36.344 -15.078 1 84.81 116 ASP B O 1
ATOM 2341 N N . MET B 1 117 ? 5.984 -34.312 -15.727 1 91.81 117 MET B N 1
ATOM 2342 C CA . MET B 1 117 ? 4.66 -33.719 -15.703 1 91.81 117 MET B CA 1
ATOM 2343 C C . MET B 1 117 ? 4.016 -33.75 -17.078 1 91.81 117 MET B C 1
ATOM 2345 O O . MET B 1 117 ? 4.691 -33.531 -18.094 1 91.81 117 MET B O 1
ATOM 2349 N N . THR B 1 118 ? 2.811 -34.062 -17.031 1 92.12 118 THR B N 1
ATOM 2350 C CA . THR B 1 118 ? 2.047 -34.031 -18.281 1 92.12 118 THR B CA 1
ATOM 2351 C C . THR B 1 118 ? 1.664 -32.594 -18.625 1 92.12 118 THR B C 1
ATOM 2353 O O . THR B 1 118 ? 1.736 -31.688 -17.781 1 92.12 118 THR B O 1
ATOM 2356 N N . LEU B 1 119 ? 1.189 -32.375 -19.859 1 92.69 119 LEU B N 1
ATOM 2357 C CA . LEU B 1 119 ? 0.744 -31.047 -20.297 1 92.69 119 LEU B CA 1
ATOM 2358 C C . LEU B 1 119 ? -0.426 -30.562 -19.453 1 92.69 119 LEU B C 1
ATOM 2360 O O . LEU B 1 119 ? -0.512 -29.375 -19.141 1 92.69 119 LEU B O 1
ATOM 2364 N N . GLY B 1 120 ? -1.272 -31.516 -19.125 1 92.88 120 GLY B N 1
ATOM 2365 C CA . GLY B 1 120 ? -2.395 -31.156 -18.281 1 92.88 120 GLY B CA 1
ATOM 2366 C C . GLY B 1 120 ? -1.971 -30.672 -16.906 1 92.88 120 GLY B C 1
ATOM 2367 O O . GLY B 1 120 ? -2.51 -29.688 -16.391 1 92.88 120 GLY B O 1
ATOM 2368 N N . GLN B 1 121 ? -0.99 -31.359 -16.375 1 93.12 121 GLN B N 1
ATOM 2369 C CA . GLN B 1 121 ? -0.482 -30.984 -15.055 1 93.12 121 GLN B CA 1
ATOM 2370 C C . GLN B 1 121 ? 0.202 -29.609 -15.102 1 93.12 121 GLN B C 1
ATOM 2372 O O . GLN B 1 121 ? 0.013 -28.781 -14.211 1 93.12 121 GLN B O 1
ATOM 2377 N N . LEU B 1 122 ? 0.918 -29.266 -16.141 1 95.12 122 LEU B N 1
ATOM 2378 C CA . LEU B 1 122 ? 1.561 -27.969 -16.328 1 95.12 122 LEU B CA 1
ATOM 2379 C C . LEU B 1 122 ? 0.521 -26.859 -16.438 1 95.12 122 LEU B C 1
ATOM 2381 O O . LEU B 1 122 ? 0.684 -25.797 -15.844 1 95.12 122 LEU B O 1
ATOM 2385 N N . GLN B 1 123 ? -0.486 -27.141 -17.125 1 94.06 123 GLN B N 1
ATOM 2386 C CA . GLN B 1 123 ? -1.552 -26.156 -17.328 1 94.06 123 GLN B CA 1
ATOM 2387 C C . GLN B 1 123 ? -2.24 -25.828 -16 1 94.06 123 GLN B C 1
ATOM 2389 O O . GLN B 1 123 ? -2.643 -24.688 -15.781 1 94.06 123 GLN B O 1
ATOM 2394 N N . VAL B 1 124 ? -2.389 -26.828 -15.18 1 93.5 124 VAL B N 1
ATOM 2395 C CA . VAL B 1 124 ? -3.002 -26.609 -13.875 1 93.5 124 VAL B CA 1
ATOM 2396 C C . VAL B 1 124 ? -2.164 -25.625 -13.07 1 93.5 124 VAL B C 1
ATOM 2398 O O . VAL B 1 124 ? -2.697 -24.672 -12.484 1 93.5 124 VAL B O 1
ATOM 2401 N N . ILE B 1 125 ? -0.899 -25.781 -13.078 1 94.75 125 ILE B N 1
ATOM 2402 C CA . ILE B 1 125 ? 0.016 -24.938 -12.32 1 94.75 125 ILE B CA 1
ATOM 2403 C C . ILE B 1 125 ? 0.018 -23.531 -12.914 1 94.75 125 ILE B C 1
ATOM 2405 O O . ILE B 1 125 ? -0.052 -22.547 -12.18 1 94.75 125 ILE B O 1
ATOM 2409 N N . VAL B 1 126 ? 0.021 -23.422 -14.258 1 95.38 126 VAL B N 1
ATOM 2410 C CA . VAL B 1 126 ? 0.033 -22.125 -14.938 1 95.38 126 VAL B CA 1
ATOM 2411 C C . VAL B 1 126 ? -1.242 -21.359 -14.602 1 95.38 126 VAL B C 1
ATOM 2413 O O . VAL B 1 126 ? -1.192 -20.156 -14.289 1 95.38 126 VAL B O 1
ATOM 2416 N N . ASN B 1 127 ? -2.334 -22.047 -14.602 1 91.94 127 ASN B N 1
ATOM 2417 C CA . ASN B 1 127 ? -3.607 -21.422 -14.281 1 91.94 127 ASN B CA 1
ATOM 2418 C C . ASN B 1 127 ? -3.637 -20.922 -12.836 1 91.94 127 ASN B C 1
ATOM 2420 O O . ASN B 1 127 ? -4.152 -19.844 -12.555 1 91.94 127 ASN B O 1
ATOM 2424 N N . ASP B 1 128 ? -3.07 -21.75 -11.984 1 93.12 128 ASP B N 1
ATOM 2425 C CA . ASP B 1 128 ? -3.012 -21.344 -10.586 1 93.12 128 ASP B CA 1
ATOM 2426 C C . ASP B 1 128 ? -2.158 -20.078 -10.422 1 93.12 128 ASP B C 1
ATOM 2428 O O . ASP B 1 128 ? -2.545 -19.156 -9.711 1 93.12 128 ASP B O 1
ATOM 2432 N N . LEU B 1 129 ? -1.057 -20.016 -11.055 1 94.69 129 LEU B N 1
ATOM 2433 C CA . LEU B 1 129 ? -0.155 -18.875 -10.969 1 94.69 129 LEU B CA 1
ATOM 2434 C C . LEU B 1 129 ? -0.814 -17.609 -11.531 1 94.69 129 LEU B C 1
ATOM 2436 O O . LEU B 1 129 ? -0.678 -16.531 -10.961 1 94.69 129 LEU B O 1
ATOM 2440 N N . HIS B 1 130 ? -1.604 -17.75 -12.555 1 92.94 130 HIS B N 1
ATOM 2441 C CA . HIS B 1 130 ? -2.352 -16.625 -13.086 1 92.94 130 HIS B CA 1
ATOM 2442 C C . HIS B 1 130 ? -3.4 -16.141 -12.086 1 92.94 130 HIS B C 1
ATOM 2444 O O . HIS B 1 130 ? -3.6 -14.93 -11.93 1 92.94 130 HIS B O 1
ATOM 2450 N N . SER B 1 131 ? -3.98 -17.156 -11.453 1 91.5 131 SER B N 1
ATOM 2451 C CA . SER B 1 131 ? -4.961 -16.797 -10.43 1 91.5 131 SER B CA 1
ATOM 2452 C C . SER B 1 131 ? -4.305 -16.047 -9.281 1 91.5 131 SER B C 1
ATOM 2454 O O . SER B 1 131 ? -4.863 -15.07 -8.766 1 91.5 131 SER B O 1
ATOM 2456 N N . GLN B 1 132 ? -3.133 -16.469 -8.93 1 92.81 132 GLN B N 1
ATOM 2457 C CA . GLN B 1 132 ? -2.396 -15.805 -7.863 1 92.81 132 GLN B CA 1
ATOM 2458 C C . GLN B 1 132 ? -1.979 -14.398 -8.281 1 92.81 132 GLN B C 1
ATOM 2460 O O . GLN B 1 132 ? -2.094 -13.453 -7.496 1 92.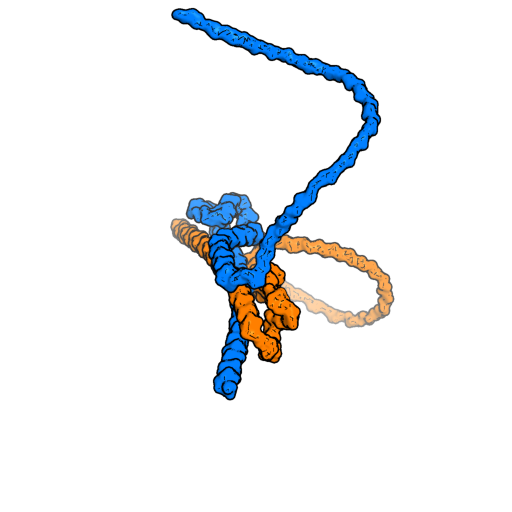81 132 GLN B O 1
ATOM 2465 N N . ILE B 1 133 ? -1.618 -14.219 -9.531 1 94.75 133 ILE B N 1
ATOM 2466 C CA . ILE B 1 133 ? -1.236 -12.906 -10.055 1 94.75 133 ILE B CA 1
ATOM 2467 C C . ILE B 1 133 ? -2.455 -11.984 -10.078 1 94.75 133 ILE B C 1
ATOM 2469 O O . ILE B 1 133 ? -2.348 -10.797 -9.766 1 94.75 133 ILE B O 1
ATOM 2473 N N . GLU B 1 134 ? -3.561 -12.555 -10.406 1 91.62 134 GLU B N 1
ATOM 2474 C CA . GLU B 1 134 ? -4.789 -11.766 -10.391 1 91.62 134 GLU B CA 1
ATOM 2475 C C . GLU B 1 134 ? -5.109 -11.273 -8.984 1 91.62 134 GLU B C 1
ATOM 2477 O O . GLU B 1 134 ? -5.516 -10.117 -8.805 1 91.62 134 GLU B O 1
ATOM 2482 N N . SER B 1 135 ? -4.879 -12.227 -8.039 1 90.62 135 SER B N 1
ATOM 2483 C CA . SER B 1 135 ? -5.09 -11.844 -6.645 1 90.62 135 SER B CA 1
ATOM 2484 C C . SER B 1 135 ? -4.121 -10.742 -6.223 1 90.62 135 SER B C 1
ATOM 2486 O O . SER B 1 135 ? -4.512 -9.789 -5.543 1 90.62 135 SER B O 1
ATOM 2488 N N . LEU B 1 136 ? -2.891 -10.805 -6.691 1 93.5 136 LEU B N 1
ATOM 2489 C CA . LEU B 1 136 ? -1.893 -9.789 -6.391 1 93.5 136 LEU B CA 1
ATOM 2490 C C . LEU B 1 136 ? -2.25 -8.461 -7.055 1 93.5 136 LEU B C 1
ATOM 2492 O O . LEU B 1 136 ? -2.057 -7.395 -6.465 1 93.5 136 LEU B O 1
ATOM 2496 N N . ASN B 1 137 ? -2.852 -8.594 -8.195 1 92.94 137 ASN B N 1
ATOM 2497 C CA . ASN B 1 137 ? -3.283 -7.383 -8.891 1 92.94 137 ASN B CA 1
ATOM 2498 C C . ASN B 1 137 ? -4.375 -6.652 -8.117 1 92.94 137 ASN B C 1
ATOM 2500 O O . ASN B 1 137 ? -4.398 -5.422 -8.078 1 92.94 137 ASN B O 1
ATOM 2504 N N . GLU B 1 138 ? -5.207 -7.438 -7.562 1 91.75 138 GLU B N 1
ATOM 2505 C CA . GLU B 1 138 ? -6.258 -6.832 -6.75 1 91.75 138 GLU B CA 1
ATOM 2506 C C . GLU B 1 138 ? -5.668 -6.098 -5.551 1 91.75 138 GLU B C 1
ATOM 2508 O O . GLU B 1 138 ? -6.109 -4.992 -5.215 1 91.75 138 GLU B O 1
ATOM 2513 N N . GLU B 1 139 ? -4.664 -6.73 -5.035 1 92.69 139 GLU B N 1
ATOM 2514 C CA . GLU B 1 139 ? -3.984 -6.078 -3.92 1 92.69 139 GLU B CA 1
ATOM 2515 C C . GLU B 1 139 ? -3.275 -4.805 -4.371 1 92.69 139 GLU B C 1
ATOM 2517 O O . GLU B 1 139 ? -3.318 -3.787 -3.68 1 92.69 139 GLU B O 1
ATOM 2522 N N . LEU B 1 140 ? -2.756 -4.859 -5.527 1 95.38 140 LEU B N 1
ATOM 2523 C CA . LEU B 1 140 ? -2.033 -3.721 -6.082 1 95.38 140 LEU B CA 1
ATOM 2524 C C . LEU B 1 140 ? -2.98 -2.559 -6.355 1 95.38 140 LEU B C 1
ATOM 2526 O O . LEU B 1 140 ? -2.646 -1.402 -6.086 1 95.38 140 LEU B O 1
ATOM 2530 N N . VAL B 1 141 ? -4.113 -2.922 -6.895 1 95.56 141 VAL B N 1
ATOM 2531 C CA . VAL B 1 141 ? -5.105 -1.883 -7.156 1 95.56 141 VAL B CA 1
ATOM 2532 C C . VAL B 1 141 ? -5.508 -1.207 -5.848 1 95.56 141 VAL B C 1
ATOM 2534 O O . VAL B 1 141 ? -5.617 0.02 -5.785 1 95.56 141 VAL B O 1
ATOM 2537 N N . GLN B 1 142 ? -5.605 -2.064 -4.809 1 94.25 142 GLN B N 1
ATOM 2538 C CA . GLN B 1 142 ? -5.965 -1.515 -3.504 1 94.25 142 GLN B CA 1
ATOM 2539 C C . GLN B 1 142 ? -4.875 -0.583 -2.982 1 94.25 142 GLN B C 1
ATOM 2541 O O . GLN B 1 142 ? -5.168 0.495 -2.461 1 94.25 142 GLN B O 1
ATOM 2546 N N . LEU B 1 143 ? -3.693 -0.983 -3.162 1 95.88 143 LEU B N 1
ATOM 2547 C CA . LEU B 1 143 ? -2.57 -0.159 -2.727 1 95.88 143 LEU B CA 1
ATOM 2548 C C . LEU B 1 143 ? -2.553 1.172 -3.471 1 95.88 143 LEU B C 1
ATOM 2550 O O . LEU B 1 143 ? -2.273 2.217 -2.877 1 95.88 143 LEU B O 1
ATOM 2554 N N . LEU B 1 144 ? -2.902 1.08 -4.754 1 96.62 144 LEU B N 1
ATOM 2555 C CA . LEU B 1 144 ? -2.928 2.295 -5.559 1 96.62 144 LEU B CA 1
ATOM 2556 C C . LEU B 1 144 ? -4.02 3.244 -5.082 1 96.62 144 LEU B C 1
ATOM 2558 O O . LEU B 1 144 ? -3.809 4.457 -5.016 1 96.62 144 LEU B O 1
ATOM 2562 N N . LEU B 1 145 ? -5.152 2.643 -4.758 1 96.69 145 LEU B N 1
ATOM 2563 C CA . LEU B 1 145 ? -6.277 3.453 -4.301 1 96.69 145 LEU B CA 1
ATOM 2564 C C . LEU B 1 145 ? -5.98 4.082 -2.945 1 96.69 145 LEU B C 1
ATOM 2566 O O . LEU B 1 145 ? -6.297 5.254 -2.717 1 96.69 145 LEU B O 1
ATOM 2570 N N . ILE B 1 146 ? -5.297 3.285 -2.104 1 97.06 146 ILE B N 1
ATOM 2571 C CA . ILE B 1 146 ? -4.902 3.816 -0.803 1 97.06 146 ILE B CA 1
ATOM 2572 C C . ILE B 1 146 ? -3.857 4.914 -0.989 1 97.06 146 ILE B C 1
ATOM 2574 O O . ILE B 1 146 ? -3.936 5.969 -0.353 1 97.06 146 ILE B O 1
ATOM 2578 N N . ARG B 1 147 ? -2.961 4.648 -1.806 1 96.88 147 ARG B N 1
ATOM 2579 C CA . ARG B 1 147 ? -1.943 5.648 -2.119 1 96.88 147 ARG B CA 1
ATOM 2580 C C . ARG B 1 147 ? -2.58 6.945 -2.602 1 96.88 147 ARG B C 1
ATOM 2582 O O . ARG B 1 147 ? -2.217 8.031 -2.139 1 96.88 147 ARG B O 1
ATOM 2589 N N . ASP B 1 148 ? -3.529 6.789 -3.463 1 96.81 148 ASP B N 1
ATOM 2590 C CA . ASP B 1 148 ? -4.203 7.965 -4.008 1 96.81 148 ASP B CA 1
ATOM 2591 C C . ASP B 1 148 ? -4.934 8.734 -2.914 1 96.81 148 ASP B C 1
ATOM 2593 O O . ASP B 1 148 ? -4.922 9.969 -2.904 1 96.81 148 ASP B O 1
ATOM 2597 N N . GLU B 1 149 ? -5.512 7.93 -2.068 1 95.62 149 GLU B N 1
ATOM 2598 C CA . GLU B 1 149 ? -6.199 8.562 -0.947 1 95.62 149 GLU B CA 1
ATOM 2599 C C . GLU B 1 149 ? -5.215 9.305 -0.043 1 95.62 149 GLU B C 1
ATOM 2601 O O . GLU B 1 149 ? -5.5 10.406 0.427 1 95.62 149 GLU B O 1
ATOM 2606 N N . LEU B 1 150 ? -4.074 8.727 0.154 1 96.38 150 LEU B N 1
ATOM 2607 C CA . LEU B 1 150 ? -3.047 9.359 0.973 1 96.38 150 LEU B CA 1
ATOM 2608 C C . LEU B 1 150 ? -2.504 10.609 0.288 1 96.38 150 LEU B C 1
ATOM 2610 O O . LEU B 1 150 ? -2.275 11.633 0.941 1 96.38 150 LEU B O 1
ATOM 2614 N N . HIS B 1 151 ? -2.383 10.539 -1.054 1 97.44 151 HIS B N 1
ATOM 2615 C CA . HIS B 1 151 ? -1.957 11.711 -1.805 1 97.44 151 HIS B CA 1
ATOM 2616 C C . HIS B 1 151 ? -2.998 12.828 -1.726 1 97.44 151 HIS B C 1
ATOM 2618 O O . HIS B 1 151 ? -2.646 14 -1.612 1 97.44 151 HIS B O 1
ATOM 2624 N N . MET B 1 152 ? -4.223 12.352 -1.784 1 95.5 152 MET B N 1
ATOM 2625 C CA . MET B 1 152 ? -5.297 13.328 -1.676 1 95.5 152 MET B CA 1
ATOM 2626 C C . MET B 1 152 ? -5.273 14.023 -0.315 1 95.5 152 MET B C 1
ATOM 2628 O O . MET B 1 152 ? -5.461 15.234 -0.226 1 95.5 152 MET B O 1
ATOM 2632 N N . GLU B 1 153 ? -4.977 13.195 0.674 1 94.25 153 GLU B N 1
ATOM 2633 C CA . GLU B 1 153 ? -4.887 13.742 2.023 1 94.25 153 GLU B CA 1
ATOM 2634 C C . GLU B 1 153 ? -3.713 14.711 2.15 1 94.25 153 GLU B C 1
ATOM 2636 O O . GLU B 1 153 ? -3.848 15.781 2.744 1 94.25 153 GLU B O 1
ATOM 2641 N N . GLN B 1 154 ? -2.619 14.359 1.54 1 96.81 154 GLN B N 1
ATOM 2642 C CA . GLN B 1 154 ? -1.45 15.234 1.553 1 96.81 154 GLN B CA 1
ATOM 2643 C C . GLN B 1 154 ? -1.734 16.547 0.824 1 96.81 154 GLN B C 1
ATOM 2645 O O . GLN B 1 154 ? -1.394 17.625 1.316 1 96.81 154 GLN B O 1
ATOM 2650 N N . ASP B 1 155 ? -2.363 16.422 -0.28 1 97.38 155 ASP B N 1
ATOM 2651 C C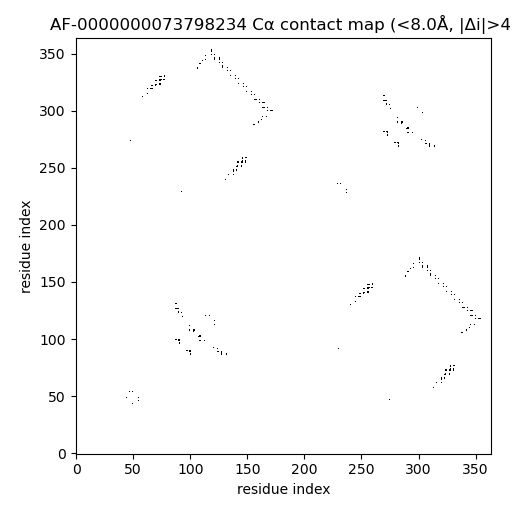A . ASP B 1 155 ? -2.693 17.594 -1.077 1 97.38 155 ASP B CA 1
ATOM 2652 C C . ASP B 1 155 ? -3.588 18.562 -0.296 1 97.38 155 ASP B C 1
ATOM 2654 O O . ASP B 1 155 ? -3.396 19.781 -0.344 1 97.38 155 ASP B O 1
ATOM 2658 N N . ALA B 1 156 ? -4.527 17.906 0.354 1 96.06 156 ALA B N 1
ATOM 2659 C CA . ALA B 1 156 ? -5.426 18.719 1.16 1 96.06 156 ALA B CA 1
ATOM 2660 C C . ALA B 1 156 ? -4.664 19.469 2.256 1 96.06 156 ALA B C 1
ATOM 2662 O O . ALA B 1 156 ? -4.906 20.641 2.508 1 96.06 156 ALA B O 1
ATOM 2663 N N . MET B 1 157 ? -3.721 18.734 2.801 1 95.56 157 MET B N 1
ATOM 2664 C CA . MET B 1 157 ? -2.912 19.344 3.852 1 95.56 157 MET B CA 1
ATOM 2665 C C . MET B 1 157 ? -2.025 20.453 3.281 1 95.56 157 MET B C 1
ATOM 2667 O O . MET B 1 157 ? -1.817 21.484 3.924 1 95.56 157 MET B O 1
ATOM 2671 N N . LEU B 1 158 ? -1.539 20.25 2.092 1 97.31 158 LEU B N 1
ATOM 2672 C CA . LEU B 1 158 ? -0.686 21.234 1.442 1 97.31 158 LEU B CA 1
ATOM 2673 C C . LEU B 1 158 ? -1.476 22.5 1.103 1 97.31 158 LEU B C 1
ATOM 2675 O O . LEU B 1 158 ? -0.946 23.609 1.183 1 97.31 158 LEU B O 1
ATOM 2679 N N . VAL B 1 159 ? -2.74 22.266 0.745 1 96.56 159 VAL B N 1
ATOM 2680 C CA . VAL B 1 159 ? -3.605 23.422 0.497 1 96.56 159 VAL B CA 1
ATOM 2681 C C . VAL B 1 159 ? -3.799 24.203 1.788 1 96.56 159 VAL B C 1
ATOM 2683 O O . VAL B 1 159 ? -3.705 25.438 1.791 1 96.56 159 VAL B O 1
ATOM 2686 N N . ASP B 1 160 ? -3.99 23.453 2.879 1 95.75 160 ASP B N 1
ATOM 2687 C CA . ASP B 1 160 ? -4.117 24.109 4.176 1 95.75 160 ASP B CA 1
ATOM 2688 C C . ASP B 1 160 ? -2.842 24.875 4.527 1 95.75 160 ASP B C 1
ATOM 2690 O O . ASP B 1 160 ? -2.906 26.016 5 1 95.75 160 ASP B O 1
ATOM 2694 N N . ILE B 1 161 ? -1.736 24.219 4.238 1 97.19 161 ILE B N 1
ATOM 2695 C CA . ILE B 1 161 ? -0.454 24.844 4.539 1 97.19 161 ILE B CA 1
ATOM 2696 C C . ILE B 1 161 ? -0.287 26.109 3.699 1 97.19 161 ILE B C 1
ATOM 2698 O O . ILE B 1 161 ? 0.156 27.141 4.203 1 97.19 161 ILE B O 1
ATOM 2702 N N . GLU B 1 162 ? -0.633 26 2.471 1 96.31 162 GLU B N 1
ATOM 2703 C CA . GLU B 1 162 ? -0.538 27.156 1.592 1 96.31 162 GLU B CA 1
ATOM 2704 C C . GLU B 1 162 ? -1.406 28.312 2.1 1 96.31 162 GLU B C 1
ATOM 2706 O O . GLU B 1 162 ? -0.962 29.453 2.143 1 96.31 162 GLU B O 1
ATOM 2711 N N . ASP B 1 163 ? -2.588 27.969 2.561 1 95.5 163 ASP B N 1
ATOM 2712 C CA . ASP B 1 163 ? -3.504 28.969 3.082 1 95.5 163 ASP B CA 1
ATOM 2713 C C . ASP B 1 163 ? -2.963 29.594 4.367 1 95.5 163 ASP B C 1
ATOM 2715 O O . ASP B 1 163 ? -2.998 30.812 4.539 1 95.5 163 ASP B O 1
ATOM 2719 N N . LEU B 1 164 ? -2.453 28.703 5.227 1 96.19 164 LEU B N 1
ATOM 2720 C CA . LEU B 1 164 ? -1.896 29.156 6.492 1 96.19 164 LEU B CA 1
ATOM 2721 C C . LEU B 1 164 ? -0.68 30.047 6.262 1 96.19 164 LEU B C 1
ATOM 2723 O O . LEU B 1 164 ? -0.55 31.094 6.891 1 96.19 164 LEU B O 1
ATOM 2727 N N . THR B 1 165 ? 0.156 29.641 5.285 1 96.38 165 THR B N 1
ATOM 2728 C CA . THR B 1 165 ? 1.369 30.391 4.98 1 96.38 165 THR B CA 1
ATOM 2729 C C . THR B 1 165 ? 1.029 31.734 4.332 1 96.38 165 THR B C 1
ATOM 2731 O O . THR B 1 165 ? 1.627 32.75 4.664 1 96.38 165 THR B O 1
ATOM 2734 N N . ARG B 1 166 ? 0.096 31.719 3.424 1 95.75 166 ARG B N 1
ATOM 2735 C CA . ARG B 1 166 ? -0.361 32.969 2.801 1 95.75 166 ARG B CA 1
ATOM 2736 C C . ARG B 1 166 ? -0.918 33.906 3.842 1 95.75 166 ARG B C 1
ATOM 2738 O O . ARG B 1 166 ? -0.638 35.125 3.797 1 95.75 166 ARG B O 1
ATOM 2745 N N . HIS B 1 167 ? -1.715 33.406 4.766 1 95.5 167 HIS B N 1
ATOM 2746 C CA . HIS B 1 167 ? -2.256 34.219 5.836 1 95.5 167 HIS B CA 1
ATOM 2747 C C . HIS B 1 167 ? -1.144 34.781 6.723 1 95.5 167 HIS B C 1
ATOM 2749 O O . HIS B 1 167 ? -1.165 35.969 7.094 1 95.5 167 HIS B O 1
ATOM 2755 N N . ALA B 1 168 ? -0.216 33.969 7.102 1 95.25 168 ALA B N 1
ATOM 2756 C CA . ALA B 1 168 ? 0.918 34.375 7.926 1 95.25 168 ALA B CA 1
ATOM 2757 C C . ALA B 1 168 ? 1.718 35.469 7.25 1 95.25 168 ALA B C 1
ATOM 2759 O O . ALA B 1 168 ? 2.109 36.469 7.898 1 95.25 168 ALA B O 1
ATOM 2760 N N . GLU B 1 169 ? 1.959 35.312 5.941 1 94.69 169 GLU B N 1
ATOM 2761 C CA . GLU B 1 169 ? 2.695 36.344 5.18 1 94.69 169 GLU B CA 1
ATOM 2762 C C . GLU B 1 169 ? 1.945 37.656 5.148 1 94.69 169 GLU B C 1
ATOM 2764 O O . GLU B 1 169 ? 2.553 38.719 5.27 1 94.69 169 GLU B O 1
ATOM 2769 N N . SER B 1 170 ? 0.644 37.531 4.949 1 93.44 170 SER B N 1
ATOM 2770 C CA . SER B 1 170 ? -0.197 38.719 4.941 1 93.44 170 SER B CA 1
ATOM 2771 C C . SER B 1 170 ? -0.173 39.438 6.293 1 93.44 170 SER B C 1
ATOM 2773 O O . SER B 1 170 ? -0.125 40.656 6.355 1 93.44 170 SER B O 1
ATOM 2775 N N . GLN B 1 171 ? -0.232 38.656 7.414 1 91.38 171 GLN B N 1
ATOM 2776 C CA . GLN B 1 171 ? -0.152 39.188 8.758 1 91.38 171 GLN B CA 1
ATOM 2777 C C . GLN B 1 171 ? 1.193 39.875 9 1 91.38 171 GLN B C 1
ATOM 2779 O O . GLN B 1 171 ? 1.255 40.969 9.594 1 91.38 171 GLN B O 1
ATOM 2784 N N . GLN B 1 172 ? 2.289 39.25 8.531 1 91.75 172 GLN B N 1
ATOM 2785 C CA . GLN B 1 172 ? 3.631 39.781 8.68 1 91.75 172 GLN B CA 1
ATOM 2786 C C . GLN B 1 172 ? 3.77 41.094 7.926 1 91.75 172 GLN B C 1
ATOM 2788 O O . GLN B 1 172 ? 4.383 42.062 8.43 1 91.75 172 GLN B O 1
ATOM 2793 N N . LYS B 1 173 ? 3.232 41.25 6.758 1 91.12 173 LYS B N 1
ATOM 2794 C CA . LYS B 1 173 ? 3.279 42.469 5.953 1 91.12 173 LYS B CA 1
ATOM 2795 C C . LYS B 1 173 ? 2.502 43.594 6.621 1 91.12 173 LYS B C 1
ATOM 2797 O O . LYS B 1 173 ? 2.953 44.719 6.633 1 91.12 173 LYS B O 1
ATOM 2802 N N . HIS B 1 174 ? 1.351 43.25 7.211 1 89.19 174 HIS B N 1
ATOM 2803 C CA . HIS B 1 174 ? 0.539 44.281 7.887 1 89.19 174 HIS B CA 1
ATOM 2804 C C . HIS B 1 174 ? 1.243 44.812 9.133 1 89.19 174 HIS B C 1
ATOM 2806 O O . HIS B 1 174 ? 1.182 46 9.422 1 89.19 174 HIS B O 1
ATOM 2812 N N . LEU B 1 175 ? 1.884 43.844 9.938 1 85.81 175 LEU B N 1
ATOM 2813 C CA . LEU B 1 175 ? 2.617 44.25 11.133 1 85.81 175 LEU B CA 1
ATOM 2814 C C . LEU B 1 175 ? 3.801 45.125 10.766 1 85.81 175 LEU B C 1
ATOM 2816 O O . LEU B 1 175 ? 4.086 46.125 11.469 1 85.81 175 LEU B O 1
ATOM 2820 N N . ALA B 1 176 ? 4.504 44.906 9.695 1 87.69 176 ALA B N 1
ATOM 2821 C CA . ALA B 1 176 ? 5.645 45.688 9.242 1 87.69 176 ALA B CA 1
ATOM 2822 C C . ALA B 1 176 ? 5.207 47.062 8.805 1 87.69 176 ALA B C 1
ATOM 2824 O O . ALA B 1 176 ? 5.883 48.062 9.094 1 87.69 176 ALA B O 1
ATOM 2825 N N . GLU B 1 177 ? 4.113 47.125 8.188 1 88.62 177 GLU B N 1
ATOM 2826 C CA . GLU B 1 177 ? 3.596 48.406 7.711 1 88.62 177 GLU B CA 1
ATOM 2827 C C . GLU B 1 177 ? 3.135 49.281 8.875 1 88.62 177 GLU B C 1
ATOM 2829 O O . GLU B 1 177 ? 3.311 50.5 8.852 1 88.62 177 GLU B O 1
ATOM 2834 N N . ARG B 1 178 ? 2.629 48.719 9.961 1 86 178 ARG B N 1
ATOM 2835 C CA . ARG B 1 178 ? 2.189 49.469 11.148 1 86 178 ARG B CA 1
ATOM 2836 C C . ARG B 1 178 ? 3.383 50 11.93 1 86 178 ARG B C 1
ATOM 2838 O O . ARG B 1 178 ? 3.312 51.094 12.5 1 86 178 ARG B O 1
ATOM 2845 N N . THR B 1 179 ? 4.422 49.188 12.047 1 82.94 179 THR B N 1
ATOM 2846 C CA . THR B 1 179 ? 5.613 49.625 12.773 1 82.94 179 THR B CA 1
ATOM 2847 C C . THR B 1 179 ? 6.32 50.75 12.031 1 82.94 179 THR B C 1
ATOM 2849 O O . THR B 1 179 ? 6.887 51.656 12.656 1 82.94 179 THR B O 1
ATOM 2852 N N . LEU B 1 180 ? 6.324 50.75 10.672 1 83 180 LEU B N 1
ATOM 2853 C CA . LEU B 1 180 ? 6.941 51.812 9.875 1 83 180 LEU B CA 1
ATOM 2854 C C . LEU B 1 180 ? 6.125 53.094 9.945 1 83 180 LEU B C 1
ATOM 2856 O O . LEU B 1 180 ? 6.68 54.188 9.859 1 83 180 LEU B O 1
ATOM 2860 N N . SER B 1 181 ? 4.844 53 10.062 1 78.75 181 SER B N 1
ATOM 2861 C CA . SER B 1 181 ? 3.99 54.156 10.094 1 78.75 181 SER B CA 1
ATOM 2862 C C . SER B 1 181 ? 3.994 54.812 11.469 1 78.75 181 SER B C 1
ATOM 2864 O O . SER B 1 181 ? 3.635 56 11.609 1 78.75 181 SER B O 1
ATOM 2866 N N . LYS B 1 182 ? 4.457 54.25 12.492 1 60.84 182 LYS B N 1
ATOM 2867 C CA . LYS B 1 182 ? 4.625 54.906 13.781 1 60.84 182 LYS B CA 1
ATOM 2868 C C . LYS B 1 182 ? 6.02 55.5 13.914 1 60.84 182 LYS B C 1
ATOM 2870 O O . LYS B 1 182 ? 6.18 56.625 14.453 1 60.84 182 LYS B O 1
#

Radius of gyration: 39.71 Å; Cα contacts (8 Å, |Δi|>4): 144; chains: 2; bounding box: 135×105×91 Å

Solvent-accessible surface area (backbone atoms only — not comparable to full-atom values): 22498 Å² total; per-residue (Å²): 140,82,88,75,90,69,89,69,87,70,88,74,88,80,81,86,82,89,85,90,82,90,86,82,92,84,85,91,88,93,88,93,86,88,89,78,87,77,78,79,77,81,78,80,73,49,81,81,74,48,50,72,65,57,51,52,50,50,51,50,51,50,47,52,52,48,56,67,43,30,57,64,46,24,53,48,50,49,51,51,47,58,71,67,40,83,76,75,60,52,43,75,75,33,67,91,42,57,64,55,42,54,23,59,75,66,72,57,72,49,73,76,74,50,70,86,52,50,67,69,56,46,48,52,51,43,51,47,47,50,50,50,41,51,54,49,46,53,50,48,51,33,50,50,45,35,45,48,50,52,49,50,52,42,50,53,44,49,50,50,39,50,51,48,51,53,50,44,51,52,51,52,52,53,54,52,53,54,64,69,72,104,143,90,94,88,78,87,84,68,78,81,79,74,83,80,76,87,80,79,85,87,74,90,81,86,88,85,84,75,89,78,77,90,80,90,79,81,79,76,76,72,84,65,78,71,74,58,78,83,78,45,51,70,66,55,46,50,50,47,50,49,51,50,48,51,51,47,56,68,44,30,57,63,45,24,52,48,50,48,50,52,48,58,72,69,40,83,74,74,60,52,45,75,77,35,66,93,44,59,65,54,42,54,22,60,74,65,70,58,74,49,73,76,76,50,70,88,53,49,64,67,57,44,48,53,52,46,50,49,47,50,51,51,41,51,53,48,46,51,50,45,52,34,48,49,47,35,47,50,50,51,50,50,49,40,50,51,46,48,52,49,38,50,51,48,49,53,49,44,51,52,52,52,53,53,54,53,52,53,63,71,73,105

Secondary structure (DSSP, 8-state):
----------------------------------------------TTTS-HHHHHHHHHHHHHHHHHHHHHHHHHHHHHHHHHSPPPTHHHH-TT-HHHHHHHHHT---HHHHTT--HHHHHHHHHHHHHHHHHHHHHHHHHHHHHHHHHHHHHHHHHHHHHHHHHHHHHHHHHHHHHHH-/----------------------------------------------TTSS-HHHHHHHHHHHHHHHHHHHHHHHHHHHHHHHHHSPPPTHHHH-TT-HHHHHHHHHT---GGGGTT--HHHHHHHHHHHHHHHHHHHHHHHHHHHHHHHHHHHHHHHHHHHHHHHHHHHHHHHHHHHHHHH-

Sequence (364 aa):
MTAAATRTVMQMTARPETSLDTPLSPMSKQSSSYSDRDTTEDDSESLEDMDFLSRQKKLQAEAKLALAMAKPMAKMQVEVEKQNRKKSPVADLLPHMPHISECLMKRSLKPTDLRDMTLGQLQVIVNDLHSQIESLNEELVQLLLIRDELHMEQDAMLVDIEDLTRHAESQQKHLAERTLSKMTAAATRTVMQMTARPETSLDTPLSPMSKQSSSYSDRDTTEDDSESLEDMDFLSRQKKLQAEAKLALAMAKPMAKMQVEVEKQNRKKSPVADLLPHMPHISECLMKRSLKPTDLRDMTLGQLQVIVNDLHSQIESLNEELVQLLLIRDELHMEQDAMLVDIEDLTRHAESQQKHLAERTLSK